Protein AF-A0A3D2YST5-F1 (afdb_monomer_lite)

Radius of gyration: 22.06 Å; chains: 1; bounding box: 58×26×72 Å

Sequence (273 aa):
MFRIIFEKLFKRGRGKPGIPTDSIGKDLDKFLKQIERKIGHHYDLANANLTGVDLYEAGLSEANLSGANLSGANLAGANLTGTDLSGADLSGADLSKTILTGATLTMALLSEANLSNSFSSFDTDLSNADLRRADLSKAIWSEPNLSNANMAHAKLAGANLLKANISRANLFKADLSGADLLGSDLSGANLSELDLSSARLNRANLSGADLTGADLFGAWLYESNLSGADL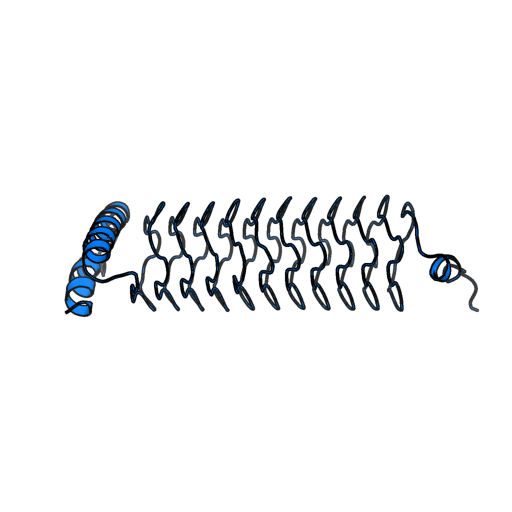TGATLTMALLTNAVLDGVIGPNFTGAKNIPDQYLFDSHPDKL

Structure (mmCIF, N/CA/C/O backbone):
data_AF-A0A3D2YST5-F1
#
_entry.id   AF-A0A3D2YST5-F1
#
loop_
_atom_site.group_PDB
_atom_site.id
_atom_site.type_symbol
_atom_site.label_atom_id
_atom_site.label_alt_id
_atom_site.label_comp_id
_atom_site.label_asym_id
_atom_site.label_entity_id
_atom_site.label_seq_id
_atom_site.pdbx_PDB_ins_code
_atom_site.Cartn_x
_atom_site.Cartn_y
_atom_site.Cartn_z
_atom_site.occupancy
_atom_site.B_iso_or_equiv
_atom_site.auth_seq_id
_atom_site.auth_comp_id
_atom_site.auth_asym_id
_atom_site.auth_atom_id
_atom_site.pdbx_PDB_model_num
ATOM 1 N N . MET A 1 1 ? -12.907 -8.284 36.706 1.00 37.28 1 MET A N 1
ATOM 2 C CA . MET A 1 1 ? -14.141 -7.457 36.674 1.00 37.28 1 MET A CA 1
ATOM 3 C C . MET A 1 1 ? -14.518 -7.031 35.248 1.00 37.28 1 MET A C 1
ATOM 5 O O . MET A 1 1 ? -15.688 -7.143 34.906 1.00 37.28 1 MET A O 1
ATOM 9 N N . PHE A 1 2 ? -13.549 -6.658 34.397 1.00 35.06 2 PHE A N 1
ATOM 10 C CA . PHE A 1 2 ? -13.755 -6.276 32.985 1.00 35.06 2 PHE A CA 1
ATOM 11 C C . PHE A 1 2 ? -14.452 -7.340 32.120 1.00 35.06 2 PHE A C 1
ATOM 13 O O . PHE A 1 2 ? -15.474 -7.044 31.512 1.00 35.06 2 PHE A O 1
ATOM 20 N N . ARG A 1 3 ? -14.027 -8.609 32.187 1.00 32.59 3 ARG A N 1
ATOM 21 C CA . ARG A 1 3 ? -14.658 -9.736 31.464 1.00 32.59 3 ARG A CA 1
ATOM 22 C C . ARG A 1 3 ? -16.150 -9.953 31.790 1.00 32.59 3 ARG A C 1
ATOM 24 O O . ARG A 1 3 ? -16.905 -10.399 30.938 1.00 32.59 3 ARG A O 1
ATOM 31 N N . ILE A 1 4 ? -16.600 -9.596 32.998 1.00 32.12 4 ILE A N 1
ATOM 32 C CA . ILE A 1 4 ? -17.997 -9.785 33.447 1.00 32.12 4 ILE A CA 1
ATOM 33 C C . ILE A 1 4 ? -18.911 -8.658 32.937 1.00 32.12 4 ILE A C 1
ATOM 35 O O . ILE A 1 4 ? -20.081 -8.902 32.645 1.00 32.12 4 ILE A O 1
ATOM 39 N N . ILE A 1 5 ? -18.396 -7.430 32.813 1.00 41.84 5 ILE A N 1
ATOM 40 C CA . ILE A 1 5 ? -19.139 -6.298 32.230 1.00 41.84 5 ILE A CA 1
ATOM 41 C C . ILE A 1 5 ? -19.178 -6.434 30.701 1.00 41.84 5 ILE A C 1
ATOM 43 O O . ILE A 1 5 ? -20.235 -6.245 30.104 1.00 41.84 5 ILE A O 1
ATOM 47 N N . PHE A 1 6 ? -18.074 -6.886 30.100 1.00 43.28 6 PHE A N 1
ATOM 48 C CA . PHE A 1 6 ? -17.973 -7.227 28.680 1.00 43.28 6 PHE A CA 1
ATOM 49 C C . PHE A 1 6 ? -18.965 -8.334 28.285 1.00 43.28 6 PHE A C 1
ATOM 51 O O . PHE A 1 6 ? -19.737 -8.182 27.340 1.00 43.28 6 PHE A O 1
ATOM 58 N N . GLU A 1 7 ? -19.067 -9.404 29.085 1.00 37.16 7 GLU A N 1
ATOM 59 C CA . GLU A 1 7 ? -20.111 -10.416 28.890 1.00 37.16 7 GLU A CA 1
ATOM 60 C C . GLU A 1 7 ? -21.529 -9.864 29.084 1.00 37.16 7 GLU A C 1
ATOM 62 O O . GLU A 1 7 ? -22.447 -10.365 28.448 1.00 37.16 7 GLU A O 1
ATOM 67 N N . LYS A 1 8 ? -21.758 -8.851 29.929 1.00 40.09 8 LYS A N 1
ATOM 68 C CA . LYS A 1 8 ? -23.103 -8.281 30.130 1.00 40.09 8 LYS A CA 1
ATOM 69 C C . LYS A 1 8 ? -23.556 -7.376 28.981 1.00 40.09 8 LYS A C 1
ATOM 71 O O . LYS A 1 8 ? -24.741 -7.407 28.656 1.00 40.09 8 LYS A O 1
ATOM 76 N N . LEU A 1 9 ? -22.645 -6.624 28.359 1.00 44.75 9 LEU A N 1
ATOM 77 C CA . LEU A 1 9 ? -22.938 -5.825 27.162 1.00 44.75 9 LEU A CA 1
ATOM 78 C C . LEU A 1 9 ? -23.197 -6.731 25.944 1.00 44.75 9 LEU A C 1
ATOM 80 O O . LEU A 1 9 ? -24.183 -6.538 25.237 1.00 44.75 9 LEU A O 1
ATOM 84 N N . PHE A 1 10 ? -22.411 -7.803 25.772 1.00 42.47 10 PHE A N 1
ATOM 85 C CA . PHE A 1 10 ? -22.506 -8.687 24.600 1.00 42.47 10 PHE A CA 1
ATOM 86 C C . PHE A 1 10 ? -23.400 -9.936 24.763 1.00 42.47 10 PHE A C 1
ATOM 88 O O . PHE A 1 10 ? -23.854 -10.487 23.759 1.00 42.47 10 PHE A O 1
ATOM 95 N N . LYS A 1 11 ? -23.766 -10.378 25.982 1.00 41.59 11 LYS A N 1
ATOM 96 C CA . LYS A 1 11 ? -24.806 -11.426 26.170 1.00 41.59 11 LYS A CA 1
ATOM 97 C C . LYS A 1 11 ? -26.199 -10.966 25.741 1.00 41.59 11 LYS A C 1
ATOM 99 O O . LYS A 1 11 ? -27.063 -11.814 25.546 1.00 41.59 11 LYS A O 1
ATOM 104 N N . ARG A 1 12 ? -26.426 -9.663 25.538 1.00 41.78 12 ARG A N 1
ATOM 105 C CA . ARG A 1 12 ? -27.642 -9.180 24.869 1.00 41.78 12 ARG A CA 1
ATOM 106 C C . ARG A 1 12 ? -27.646 -9.437 23.356 1.00 41.78 12 ARG A C 1
ATOM 108 O O . ARG A 1 12 ? -28.729 -9.445 22.791 1.00 41.78 12 ARG A O 1
ATOM 115 N N . GLY A 1 13 ? -26.495 -9.702 22.728 1.00 39.25 13 GLY A N 1
ATOM 116 C CA . GLY A 1 13 ? -26.362 -9.902 21.276 1.00 39.25 13 GLY A CA 1
ATOM 117 C C . GLY A 1 13 ? -26.214 -11.355 20.807 1.00 39.25 13 GLY A C 1
ATOM 118 O O . GLY A 1 13 ? -26.372 -11.629 19.620 1.00 39.25 13 GLY A O 1
ATOM 119 N N . ARG A 1 14 ? -25.951 -12.325 21.694 1.00 36.72 14 ARG A N 1
ATOM 120 C CA . ARG A 1 14 ? -25.895 -13.740 21.285 1.00 36.72 14 ARG A CA 1
ATOM 121 C C . ARG A 1 14 ? -27.298 -14.347 21.258 1.00 36.72 14 ARG A C 1
ATOM 123 O O . ARG A 1 14 ? -27.806 -14.788 22.284 1.00 36.72 14 ARG A O 1
ATOM 130 N N . GLY A 1 15 ? -27.895 -14.397 20.066 1.00 33.16 15 GLY A N 1
ATOM 131 C CA . GLY A 1 15 ? -28.978 -15.340 19.763 1.00 33.16 15 GLY A CA 1
ATOM 132 C C . GLY A 1 15 ? -30.352 -14.761 19.429 1.00 33.16 15 GLY A C 1
ATOM 133 O O . GLY A 1 15 ? -31.339 -15.472 19.599 1.00 33.16 15 GLY A O 1
ATOM 134 N N . LYS A 1 16 ? -30.463 -13.519 18.941 1.00 29.16 16 LYS A N 1
ATOM 135 C CA . LYS A 1 16 ? -31.712 -13.060 18.310 1.00 29.16 16 LYS A CA 1
ATOM 136 C C . LYS A 1 16 ? -31.432 -12.373 16.973 1.00 29.16 16 LYS A C 1
ATOM 138 O O . LYS A 1 16 ? -30.669 -11.409 16.965 1.00 29.16 16 LYS A O 1
ATOM 143 N N . PRO A 1 17 ? -32.034 -12.828 15.860 1.00 29.28 17 PRO A N 1
ATOM 144 C CA . PRO A 1 17 ? -31.987 -12.074 14.618 1.00 29.28 17 PRO A CA 1
ATOM 145 C C . PRO A 1 17 ? -32.733 -10.747 14.838 1.00 29.28 17 PRO A C 1
ATOM 147 O O . PRO A 1 17 ? -33.885 -10.757 15.272 1.00 29.28 17 PRO A O 1
ATOM 150 N N . GLY A 1 18 ? -32.063 -9.616 14.589 1.00 34.19 18 GLY A N 1
ATOM 151 C CA . GLY A 1 18 ? -32.701 -8.293 14.536 1.00 34.19 18 GLY A CA 1
ATOM 152 C C . GLY A 1 18 ? -32.447 -7.310 15.689 1.00 34.19 18 GLY A C 1
ATOM 153 O O . GLY A 1 18 ? -33.286 -6.438 15.896 1.00 34.19 18 GLY A O 1
ATOM 154 N N . ILE A 1 19 ? -31.338 -7.389 16.440 1.00 33.19 19 ILE A N 1
ATOM 155 C CA . ILE A 1 19 ? -30.943 -6.273 17.329 1.00 33.19 19 ILE A CA 1
ATOM 156 C C . ILE A 1 19 ? -30.106 -5.264 16.520 1.00 33.19 19 ILE A C 1
ATOM 158 O O . ILE A 1 19 ? -29.079 -5.671 15.980 1.00 33.19 19 ILE A O 1
ATOM 162 N N . PRO A 1 20 ? -30.500 -3.978 16.432 1.00 34.50 20 PRO A N 1
ATOM 163 C CA . PRO A 1 20 ? -29.747 -2.967 15.690 1.00 34.50 20 PRO A CA 1
ATOM 164 C C . PRO A 1 20 ? -28.355 -2.726 16.297 1.00 34.50 20 PRO A C 1
ATOM 166 O O . PRO A 1 20 ? -28.236 -2.382 17.481 1.00 34.50 20 PRO A O 1
ATOM 169 N N . THR A 1 21 ? -27.320 -2.870 15.466 1.00 44.81 21 THR A N 1
ATOM 170 C CA . THR A 1 21 ? -25.896 -2.567 15.721 1.00 44.81 21 THR A CA 1
ATOM 171 C C . THR A 1 21 ? -25.670 -1.154 16.273 1.00 44.81 21 THR A C 1
ATOM 173 O O . THR A 1 21 ? -24.808 -0.954 17.129 1.00 44.81 21 THR A O 1
ATOM 176 N N . ASP A 1 22 ? -26.524 -0.200 15.900 1.00 41.59 22 ASP A N 1
ATOM 177 C CA . ASP A 1 22 ? -26.462 1.220 16.283 1.00 41.59 22 ASP A CA 1
ATOM 178 C C . ASP A 1 22 ? -26.535 1.457 17.803 1.00 41.59 22 ASP A C 1
ATOM 180 O O . ASP A 1 22 ? -26.036 2.459 18.322 1.00 41.59 22 ASP A O 1
ATOM 184 N N . SER A 1 23 ? -27.178 0.541 18.537 1.00 42.28 23 SER A N 1
ATOM 185 C CA . SER A 1 23 ? -27.299 0.633 19.999 1.00 42.28 23 SER A CA 1
ATOM 186 C C . SER A 1 23 ? -26.019 0.201 20.721 1.00 42.28 23 SER A C 1
ATOM 188 O O . SER A 1 23 ? -25.671 0.773 21.751 1.00 42.28 23 SER A O 1
ATOM 190 N N . ILE A 1 24 ? -25.278 -0.748 20.140 1.00 50.91 24 ILE A N 1
ATOM 191 C CA . ILE A 1 24 ? -24.027 -1.280 20.691 1.00 50.91 24 ILE A CA 1
ATOM 192 C C . ILE A 1 24 ? -22.884 -0.280 20.480 1.00 50.91 24 ILE A C 1
ATOM 194 O O . ILE A 1 24 ? -22.103 -0.078 21.404 1.00 50.91 24 ILE A O 1
ATOM 198 N N . GLY A 1 25 ? -22.822 0.397 19.325 1.00 52.19 25 GLY A N 1
ATOM 199 C CA . GLY A 1 25 ? -21.803 1.420 19.041 1.00 52.19 25 GLY A CA 1
ATOM 200 C C . GLY A 1 25 ? -21.855 2.606 20.009 1.00 52.19 25 GLY A C 1
ATOM 201 O O . GLY A 1 25 ? -20.852 2.954 20.624 1.00 52.19 25 GLY A O 1
ATOM 202 N N . LYS A 1 26 ? -23.048 3.167 20.260 1.00 54.91 26 LYS A N 1
ATOM 203 C CA . LYS A 1 26 ? -23.211 4.289 21.208 1.00 54.91 26 LYS A CA 1
ATOM 204 C C . LYS A 1 26 ? -22.916 3.901 22.656 1.00 54.91 26 LYS A C 1
ATOM 206 O O . LYS A 1 26 ? -22.350 4.703 23.402 1.00 54.91 26 LYS A O 1
ATOM 211 N N . ASP A 1 27 ? -23.299 2.691 23.062 1.00 60.28 27 ASP A N 1
ATOM 212 C CA . ASP A 1 27 ? -22.997 2.183 24.402 1.00 60.28 27 ASP A CA 1
ATOM 213 C C . ASP A 1 27 ? -21.502 1.864 24.559 1.00 60.28 27 ASP A C 1
ATOM 215 O O . ASP A 1 27 ? -20.953 2.090 25.640 1.00 60.28 27 ASP A O 1
ATOM 219 N N . LEU A 1 28 ? -20.831 1.416 23.491 1.00 61.88 28 LEU A N 1
ATOM 220 C CA . LEU A 1 28 ? -19.390 1.178 23.463 1.00 61.88 28 LEU A CA 1
ATOM 221 C C . LEU A 1 28 ? -18.597 2.489 23.488 1.00 61.88 28 LEU A C 1
ATOM 223 O O . LEU A 1 28 ? -17.734 2.624 24.343 1.00 61.88 28 LEU A O 1
ATOM 227 N N . ASP A 1 29 ? -18.920 3.480 22.657 1.00 58.03 29 ASP A N 1
ATOM 228 C CA . ASP A 1 29 ? -18.263 4.799 22.667 1.00 58.03 29 ASP A CA 1
ATOM 229 C C . ASP A 1 29 ? -18.409 5.488 24.036 1.00 58.03 29 ASP A C 1
ATOM 231 O O . ASP A 1 29 ? -17.438 5.936 24.651 1.00 58.03 29 ASP A O 1
ATOM 235 N N . LYS A 1 30 ? -19.622 5.476 24.606 1.00 63.25 30 LYS A N 1
ATOM 236 C CA . LYS A 1 30 ? -19.867 6.000 25.957 1.00 63.25 30 LYS A CA 1
ATOM 237 C C . LYS A 1 30 ? -19.083 5.237 27.028 1.00 63.25 30 LYS A C 1
ATOM 239 O O . LYS A 1 30 ? -18.665 5.836 28.022 1.00 63.25 30 LYS A O 1
ATOM 244 N N . PHE A 1 31 ? -18.908 3.928 26.856 1.00 64.88 31 PHE A N 1
ATOM 245 C CA . PHE A 1 31 ? -18.130 3.078 27.753 1.00 64.88 31 PHE A CA 1
ATOM 246 C C . PHE A 1 31 ? -16.625 3.339 27.633 1.00 64.88 31 PHE A C 1
ATOM 248 O O . PHE A 1 31 ? -15.973 3.525 28.661 1.00 64.88 31 PHE A O 1
ATOM 255 N N . LEU A 1 32 ? -16.094 3.436 26.412 1.00 59.62 32 LEU A N 1
ATOM 256 C CA . LEU A 1 32 ? -14.699 3.776 26.139 1.00 59.62 32 LEU A CA 1
ATOM 257 C C . LEU A 1 32 ? -14.370 5.139 26.752 1.00 59.62 32 LEU A C 1
ATOM 259 O O . LEU A 1 32 ? -13.482 5.197 27.599 1.00 59.62 32 LEU A O 1
ATOM 263 N N . LYS A 1 33 ? -15.188 6.172 26.502 1.00 62.41 33 LYS A N 1
ATOM 264 C CA . LYS A 1 33 ? -15.061 7.511 27.116 1.00 62.41 33 LYS A CA 1
ATOM 265 C C . LYS A 1 33 ? -15.134 7.503 28.647 1.00 62.41 33 LYS A C 1
ATOM 267 O O . LYS A 1 33 ? -14.511 8.327 29.317 1.00 62.41 33 LYS A O 1
ATOM 272 N N . GLN A 1 34 ? -15.900 6.591 29.253 1.00 57.69 34 GLN A N 1
ATOM 273 C CA . GLN A 1 34 ? -15.920 6.434 30.716 1.00 57.69 34 GLN A CA 1
ATOM 274 C C . GLN A 1 34 ? -14.651 5.773 31.265 1.00 57.69 34 GLN A C 1
ATOM 276 O O . GLN A 1 34 ? -14.268 6.066 32.402 1.00 57.69 34 GLN A O 1
ATOM 281 N N . ILE A 1 35 ? -14.026 4.887 30.489 1.00 50.09 35 ILE A N 1
ATOM 282 C CA . ILE A 1 35 ? -12.770 4.214 30.832 1.00 50.09 35 ILE A CA 1
ATOM 283 C C . ILE A 1 35 ? -11.565 5.126 30.585 1.00 50.09 35 ILE A C 1
ATOM 285 O O . ILE A 1 35 ? -10.686 5.159 31.446 1.00 50.09 35 ILE A O 1
ATOM 289 N N . GLU A 1 36 ? -11.561 5.928 29.510 1.00 54.75 36 GLU A N 1
ATOM 290 C CA . GLU A 1 36 ? -10.525 6.941 29.218 1.00 54.75 36 GLU A CA 1
ATOM 291 C C . GLU A 1 36 ? -10.265 7.813 30.447 1.00 54.75 36 GLU A C 1
ATOM 293 O O . GLU A 1 36 ? -9.129 8.016 30.868 1.00 54.75 36 GLU A O 1
ATOM 298 N N . ARG A 1 37 ? -11.344 8.257 31.104 1.00 53.81 37 ARG A N 1
ATOM 299 C CA . ARG A 1 37 ? -11.277 9.116 32.296 1.00 53.81 37 ARG A CA 1
ATOM 300 C C . ARG A 1 37 ? -10.748 8.413 33.548 1.00 53.81 37 ARG A C 1
ATOM 302 O O . ARG A 1 37 ? -10.574 9.081 34.564 1.00 53.81 37 ARG A O 1
ATOM 309 N N . LYS A 1 38 ? -10.562 7.090 33.528 1.00 45.09 38 LYS A N 1
ATOM 310 C CA . LYS A 1 38 ? -10.264 6.289 34.724 1.00 45.09 38 LYS A CA 1
ATOM 311 C C . LYS A 1 38 ? -8.940 5.527 34.691 1.00 45.09 38 LYS A C 1
ATOM 313 O O . LYS A 1 38 ? -8.455 5.244 35.783 1.00 45.09 38 LYS A O 1
ATOM 318 N N . ILE A 1 39 ? -8.398 5.127 33.533 1.00 43.78 39 ILE A N 1
ATOM 319 C CA . ILE A 1 39 ? -7.356 4.070 33.526 1.00 43.78 39 ILE A CA 1
ATOM 320 C C . ILE A 1 39 ? -6.230 4.205 32.482 1.00 43.78 39 ILE A C 1
ATOM 322 O O . ILE A 1 39 ? -5.299 3.409 32.526 1.00 43.78 39 ILE A O 1
ATOM 326 N N . GLY A 1 40 ? -6.235 5.212 31.603 1.00 50.88 40 GLY A N 1
ATOM 327 C CA . GLY A 1 40 ? -5.236 5.292 30.523 1.00 50.88 40 GLY A CA 1
ATOM 328 C C . GLY A 1 40 ? -5.475 4.270 29.396 1.00 50.88 40 GLY A C 1
ATOM 329 O O . GLY A 1 40 ? -6.347 3.408 29.499 1.00 50.88 40 GLY A O 1
ATOM 330 N N . HIS A 1 41 ? -4.733 4.421 28.296 1.00 54.09 41 HIS A N 1
ATOM 331 C CA . HIS A 1 41 ? -5.084 4.017 26.922 1.00 54.09 41 HIS A CA 1
ATOM 332 C C . HIS A 1 41 ? -5.029 2.511 26.564 1.00 54.09 41 HIS A C 1
ATOM 334 O O . HIS A 1 41 ? -5.086 2.159 25.394 1.00 54.09 41 HIS A O 1
ATOM 340 N N . HIS A 1 42 ? -4.993 1.581 27.520 1.00 63.28 42 HIS A N 1
ATOM 341 C CA . HIS A 1 42 ? -4.873 0.150 27.196 1.00 63.28 42 HIS A CA 1
ATOM 342 C C . HIS A 1 42 ? -6.224 -0.577 27.200 1.00 63.28 42 HIS A C 1
ATOM 344 O O . HIS A 1 42 ? -6.655 -1.137 28.214 1.00 63.28 42 HIS A O 1
ATOM 350 N N . TYR A 1 43 ? -6.897 -0.590 26.049 1.00 71.00 43 TYR A N 1
ATOM 351 C CA . TYR A 1 43 ? -8.097 -1.403 25.831 1.00 71.00 43 TYR A CA 1
ATOM 352 C C . TYR A 1 43 ? -7.720 -2.805 25.369 1.00 71.00 43 TYR A C 1
ATOM 354 O O . TYR A 1 43 ? -7.249 -2.970 24.253 1.00 71.00 43 TYR A O 1
ATOM 362 N N . ASP A 1 44 ? -7.965 -3.826 26.189 1.00 84.12 44 ASP A N 1
ATOM 363 C CA . ASP A 1 44 ? -7.835 -5.217 25.746 1.00 84.12 44 ASP A CA 1
ATOM 364 C C . ASP A 1 44 ? -9.152 -5.715 25.136 1.00 84.12 44 ASP A C 1
ATOM 366 O O . ASP A 1 44 ? -10.120 -6.023 25.841 1.00 84.12 44 ASP A O 1
ATOM 370 N N . LEU A 1 45 ? -9.185 -5.732 23.807 1.00 84.81 45 LEU A N 1
ATOM 371 C CA . LEU A 1 45 ? -10.293 -6.137 22.945 1.00 84.81 45 LEU A CA 1
ATOM 372 C C . LEU A 1 45 ? -9.866 -7.265 21.990 1.00 84.81 45 LEU A C 1
ATOM 374 O O . LEU A 1 45 ? -10.527 -7.499 20.975 1.00 84.81 45 LEU A O 1
ATOM 378 N N . ALA A 1 46 ? -8.788 -7.984 22.313 1.00 85.38 46 ALA A N 1
ATOM 379 C CA . ALA A 1 46 ? -8.300 -9.068 21.476 1.00 85.38 46 ALA A CA 1
ATOM 380 C C . ALA A 1 46 ? -9.386 -10.127 21.251 1.00 85.38 46 ALA A C 1
ATOM 382 O O . ALA A 1 46 ? -10.077 -10.554 22.183 1.00 85.38 46 ALA A O 1
ATOM 383 N N . ASN A 1 47 ? -9.517 -10.585 20.007 1.00 85.12 47 ASN A N 1
ATOM 384 C CA . ASN A 1 47 ? -10.505 -11.576 19.572 1.00 85.12 47 ASN A CA 1
ATOM 385 C C . ASN A 1 47 ? -11.972 -11.173 19.832 1.00 85.12 47 ASN A C 1
ATOM 387 O O . ASN A 1 47 ? -12.871 -12.022 19.806 1.00 85.12 47 ASN A O 1
ATOM 391 N N . ALA A 1 48 ? -12.245 -9.896 20.122 1.00 82.19 48 ALA A N 1
ATOM 392 C CA . ALA A 1 48 ? -13.606 -9.417 20.299 1.00 82.19 48 ALA A CA 1
ATOM 393 C C . ALA A 1 48 ? -14.379 -9.483 18.976 1.00 82.19 48 ALA A C 1
ATOM 395 O O . ALA A 1 48 ? -13.827 -9.285 17.897 1.00 82.19 48 ALA A O 1
ATOM 396 N N . ASN A 1 49 ? -15.687 -9.726 19.065 1.00 85.19 49 ASN A N 1
ATOM 397 C CA . ASN A 1 49 ? -16.582 -9.526 17.933 1.00 85.19 49 ASN A CA 1
ATOM 398 C C . ASN A 1 49 ? -17.135 -8.099 17.993 1.00 85.19 49 ASN A C 1
ATOM 400 O O . ASN A 1 49 ? -17.930 -7.775 18.877 1.00 85.19 49 ASN A O 1
ATOM 404 N N . LEU A 1 50 ? -16.687 -7.285 17.047 1.00 86.44 50 LEU A N 1
ATOM 405 C CA . LEU A 1 50 ? -16.998 -5.878 16.839 1.00 86.44 50 LEU A CA 1
ATOM 406 C C . LEU A 1 50 ? -17.508 -5.651 15.399 1.00 86.44 50 LEU A C 1
ATOM 408 O O . LEU A 1 50 ? -17.387 -4.555 14.862 1.00 86.44 50 LEU A O 1
ATOM 412 N N . THR A 1 51 ? -18.073 -6.679 14.757 1.00 86.25 51 THR A N 1
ATOM 413 C CA . THR A 1 51 ? -18.605 -6.587 13.392 1.00 86.25 51 THR A CA 1
ATOM 414 C C . THR A 1 51 ? -19.634 -5.460 13.286 1.00 86.25 51 THR A C 1
ATOM 416 O O . THR A 1 51 ? -20.579 -5.402 14.079 1.00 86.25 51 THR A O 1
ATOM 419 N N . GLY A 1 52 ? -19.467 -4.581 12.297 1.00 83.81 52 GLY A N 1
ATOM 420 C CA . GLY A 1 52 ? -20.401 -3.490 12.005 1.00 83.81 52 GLY A CA 1
ATOM 421 C C . GLY A 1 52 ? -20.547 -2.446 13.114 1.00 83.81 52 GLY A C 1
ATOM 422 O O . GLY A 1 52 ? -21.522 -1.694 13.111 1.00 83.81 52 GLY A O 1
ATOM 423 N N . VAL A 1 53 ? -19.643 -2.421 14.098 1.00 85.00 53 VAL A N 1
ATOM 424 C CA . VAL A 1 53 ? -19.710 -1.440 15.182 1.00 85.00 53 VAL A CA 1
ATOM 425 C C . VAL A 1 53 ? -19.413 -0.035 14.657 1.00 85.00 53 VAL A C 1
ATOM 427 O O . VAL A 1 53 ? -18.606 0.141 13.746 1.00 85.00 53 VAL A O 1
ATOM 430 N N . ASP A 1 54 ? -20.047 0.968 15.260 1.00 84.56 54 ASP A N 1
ATOM 431 C CA . ASP A 1 54 ? -19.728 2.371 15.015 1.00 84.56 54 ASP A CA 1
ATOM 432 C C . ASP A 1 54 ? -18.699 2.866 16.041 1.00 84.56 54 ASP A C 1
ATOM 434 O O . ASP A 1 54 ? -18.987 2.949 17.238 1.00 84.56 54 ASP A O 1
ATOM 438 N N . LEU A 1 55 ? -17.494 3.140 15.552 1.00 86.00 55 LEU A N 1
ATOM 439 C CA . LEU A 1 55 ? -16.316 3.656 16.250 1.00 86.00 55 LEU A CA 1
ATOM 440 C C . LEU A 1 55 ? -15.796 4.931 15.554 1.00 86.00 55 LEU A C 1
ATOM 442 O O . LEU A 1 55 ? -14.601 5.228 15.609 1.00 86.00 55 LEU A O 1
ATOM 446 N N . TYR A 1 56 ? -16.688 5.682 14.897 1.00 85.88 56 TYR A N 1
ATOM 447 C CA . TYR A 1 56 ? -16.371 6.969 14.281 1.00 85.88 56 TYR A CA 1
ATOM 448 C C . TYR A 1 56 ? -15.639 7.895 15.263 1.00 85.88 56 TYR A C 1
ATOM 450 O O . TYR A 1 56 ? -16.132 8.153 16.363 1.00 85.88 56 TYR A O 1
ATOM 458 N N . GLU A 1 57 ? -14.463 8.386 14.863 1.00 87.56 57 GLU A N 1
ATOM 459 C CA . GLU A 1 57 ? -13.586 9.256 15.665 1.00 87.56 57 GLU A CA 1
ATOM 460 C C . GLU A 1 57 ? -13.222 8.701 17.060 1.00 87.56 57 GLU A C 1
ATOM 462 O O . GLU A 1 57 ? -12.832 9.452 17.958 1.00 87.56 57 GLU A O 1
ATOM 467 N N . ALA A 1 58 ? -13.321 7.384 17.272 1.00 84.31 58 ALA A N 1
ATOM 468 C CA . ALA A 1 58 ? -13.002 6.777 18.559 1.00 84.31 58 ALA A CA 1
ATOM 469 C C . ALA A 1 58 ? -11.509 6.918 18.915 1.00 84.31 58 ALA A C 1
ATOM 471 O O . ALA A 1 58 ? -10.621 6.786 18.067 1.00 84.31 58 ALA A O 1
ATOM 472 N N . GLY A 1 59 ? -11.227 7.140 20.202 1.00 85.12 59 GLY A N 1
ATOM 473 C CA . GLY A 1 59 ? -9.881 7.085 20.768 1.00 85.12 59 GLY A CA 1
ATOM 474 C C . GLY A 1 59 ? -9.486 5.646 21.090 1.00 85.12 59 GLY A C 1
ATOM 475 O O . GLY A 1 59 ? -9.855 5.119 22.136 1.00 85.12 59 GLY A O 1
ATOM 476 N N . LEU A 1 60 ? -8.737 5.003 20.196 1.00 88.38 60 LEU A N 1
ATOM 477 C CA . LEU A 1 60 ? -8.309 3.603 20.317 1.00 88.38 60 LEU A CA 1
ATOM 478 C C . LEU A 1 60 ? -6.782 3.457 20.344 1.00 88.38 60 LEU A C 1
ATOM 480 O O . LEU A 1 60 ? -6.268 2.351 20.163 1.00 88.38 60 LEU A O 1
ATOM 484 N N . SER A 1 61 ? -6.059 4.556 20.579 1.00 90.06 61 SER A N 1
ATOM 485 C CA . SER A 1 61 ? -4.603 4.541 20.694 1.00 90.06 61 SER A CA 1
ATOM 486 C C . SER A 1 61 ? -4.155 3.475 21.686 1.00 90.06 61 SER A C 1
ATOM 488 O O . SER A 1 61 ? -4.742 3.373 22.759 1.00 90.06 61 SER A O 1
ATOM 490 N N . GLU A 1 62 ? -3.142 2.689 21.324 1.00 91.75 62 GLU A N 1
ATOM 491 C CA . GLU A 1 62 ? -2.556 1.625 22.158 1.00 91.75 62 GLU A CA 1
ATOM 492 C C . GLU A 1 62 ? -3.540 0.523 22.609 1.00 91.75 62 GLU A C 1
ATOM 494 O O . GLU A 1 62 ? -3.230 -0.281 23.497 1.00 91.75 62 GLU A O 1
ATOM 499 N N . ALA A 1 63 ? -4.727 0.451 21.997 1.00 90.06 63 ALA A N 1
ATOM 500 C CA . ALA A 1 63 ? -5.643 -0.661 22.191 1.00 90.06 63 ALA A CA 1
ATOM 501 C C . ALA A 1 63 ? -5.071 -1.953 21.593 1.00 90.06 63 ALA A C 1
ATOM 503 O O . ALA A 1 63 ? -4.454 -1.961 20.529 1.00 90.06 63 ALA A O 1
ATOM 504 N N . ASN A 1 64 ? -5.352 -3.067 22.255 1.00 92.00 64 ASN A N 1
ATOM 505 C CA . ASN A 1 64 ? -5.151 -4.401 21.725 1.00 92.00 64 ASN A CA 1
ATOM 506 C C . ASN A 1 64 ? -6.449 -4.884 21.068 1.00 92.00 64 ASN A C 1
ATOM 508 O O . ASN A 1 64 ? -7.396 -5.268 21.750 1.00 92.00 64 ASN A O 1
ATOM 512 N N . LEU A 1 65 ? -6.484 -4.867 19.743 1.00 95.31 65 LEU A N 1
ATOM 513 C CA . LEU A 1 65 ? -7.541 -5.396 18.880 1.00 95.31 65 LEU A CA 1
ATOM 514 C C . LEU A 1 65 ? -7.049 -6.611 18.072 1.00 95.31 65 LEU A C 1
ATOM 516 O O . LEU A 1 65 ? -7.665 -6.979 17.071 1.00 95.31 65 LEU A O 1
ATOM 520 N N . SER A 1 66 ? -5.963 -7.261 18.505 1.00 96.38 66 SER A N 1
ATOM 521 C CA . SER A 1 66 ? -5.402 -8.422 17.810 1.00 96.38 66 SER A CA 1
ATOM 522 C C . SER A 1 66 ? -6.446 -9.532 17.648 1.00 96.38 66 SER A C 1
ATOM 524 O O . SER A 1 66 ? -7.176 -9.886 18.580 1.00 96.38 66 SER A O 1
ATOM 526 N N . GLY A 1 67 ? -6.574 -10.054 16.429 1.00 92.06 67 GLY A N 1
ATOM 527 C CA . GLY A 1 67 ? -7.559 -11.078 16.072 1.00 92.06 67 GLY A CA 1
ATOM 528 C C . GLY A 1 67 ? -9.030 -10.665 16.223 1.00 92.06 67 GLY A C 1
ATOM 529 O O . GLY A 1 67 ? -9.910 -11.520 16.118 1.00 92.06 67 GLY A O 1
ATOM 530 N N . ALA A 1 68 ? -9.339 -9.396 16.515 1.00 93.75 68 ALA A N 1
ATOM 531 C CA . ALA A 1 68 ? -10.720 -8.938 16.621 1.00 93.75 68 ALA A CA 1
ATOM 532 C C . ALA A 1 68 ? -11.422 -9.000 15.256 1.00 93.75 68 ALA A C 1
ATOM 534 O O . ALA A 1 68 ? -10.814 -8.774 14.212 1.00 93.75 68 ALA A O 1
ATOM 535 N N . ASN A 1 69 ? -12.726 -9.270 15.264 1.00 92.62 69 ASN A N 1
ATOM 536 C CA . ASN A 1 69 ? -13.558 -9.137 14.074 1.00 92.62 69 ASN A CA 1
ATOM 537 C C . ASN A 1 69 ? -14.188 -7.743 14.061 1.00 92.62 69 ASN A C 1
ATOM 539 O O . A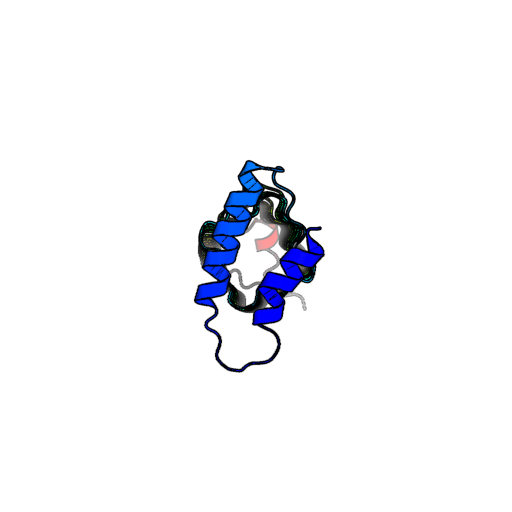SN A 1 69 ? -15.112 -7.483 14.822 1.00 92.62 69 ASN A O 1
ATOM 543 N N . LEU A 1 70 ? -13.684 -6.877 13.195 1.00 97.12 70 LEU A N 1
ATOM 544 C CA . LEU A 1 70 ? -14.126 -5.514 12.900 1.00 97.12 70 LEU A CA 1
ATOM 545 C C . LEU A 1 70 ? -14.702 -5.410 11.475 1.00 97.12 70 LEU A C 1
ATOM 547 O O . LEU A 1 70 ? -14.780 -4.317 10.919 1.00 97.12 70 LEU A O 1
ATOM 551 N N . SER A 1 71 ? -15.098 -6.531 10.863 1.00 97.38 71 SER A N 1
ATOM 552 C CA . SER A 1 71 ? -15.625 -6.524 9.495 1.00 97.38 71 SER A CA 1
ATOM 553 C C . SER A 1 71 ? -16.829 -5.584 9.386 1.00 97.38 71 SER A C 1
ATOM 555 O O . SER A 1 71 ? -17.722 -5.575 10.240 1.00 97.38 71 SER A O 1
ATOM 557 N N . GLY A 1 72 ? -16.816 -4.726 8.366 1.00 94.31 72 GLY A N 1
ATOM 558 C CA . GLY A 1 72 ? -17.825 -3.687 8.146 1.00 94.31 72 GLY A CA 1
ATOM 559 C C . GLY A 1 72 ? -17.946 -2.624 9.247 1.00 94.31 72 GLY A C 1
ATOM 560 O O . GLY A 1 72 ? -18.925 -1.880 9.242 1.00 94.31 72 GLY A O 1
ATOM 561 N N . ALA A 1 73 ? -17.024 -2.556 10.214 1.00 94.38 73 ALA A N 1
ATOM 562 C CA . ALA A 1 73 ? -17.049 -1.523 11.247 1.00 94.38 73 ALA A CA 1
ATOM 563 C C . ALA A 1 73 ? -16.785 -0.132 10.651 1.00 94.38 73 ALA A C 1
ATOM 565 O O . ALA A 1 73 ? -16.019 0.021 9.699 1.00 94.38 73 ALA A O 1
ATOM 566 N N . ASN A 1 74 ? -17.389 0.892 11.248 1.00 94.38 74 ASN A N 1
ATOM 567 C CA . ASN A 1 74 ? -17.077 2.283 10.952 1.00 94.38 74 ASN A CA 1
ATOM 568 C C . ASN A 1 74 ? -16.005 2.775 11.928 1.00 94.38 74 ASN A C 1
ATOM 570 O O . ASN A 1 74 ? -16.298 3.012 13.093 1.00 94.38 74 ASN A O 1
ATOM 574 N N . LEU A 1 75 ? -14.774 2.924 11.458 1.00 96.62 75 LEU A N 1
ATOM 575 C CA . LEU A 1 75 ? -13.624 3.469 12.185 1.00 96.62 75 LEU A CA 1
ATOM 576 C C . LEU A 1 75 ? -13.209 4.837 11.621 1.00 96.62 75 LEU A C 1
ATOM 578 O O . LEU A 1 75 ? -12.113 5.310 11.918 1.00 96.62 75 LEU A O 1
ATOM 582 N N . ALA A 1 76 ? -14.040 5.477 10.793 1.00 96.38 76 ALA A N 1
ATOM 583 C CA . ALA A 1 76 ? -13.632 6.684 10.094 1.00 96.38 76 ALA A CA 1
ATOM 584 C C . ALA A 1 76 ? -13.217 7.779 11.091 1.00 96.38 76 ALA A C 1
ATOM 586 O O . ALA A 1 76 ? -13.911 8.057 12.070 1.00 96.38 76 ALA A O 1
ATOM 587 N N . GLY A 1 77 ? -12.047 8.375 10.866 1.00 92.44 77 GLY A N 1
ATOM 588 C CA . GLY A 1 77 ? -11.457 9.386 11.747 1.00 92.44 77 GLY A CA 1
ATOM 589 C C . GLY A 1 77 ? -10.932 8.876 13.096 1.00 92.44 77 GLY A C 1
ATOM 590 O O . GLY A 1 77 ? -10.456 9.687 13.888 1.00 92.44 77 GLY A O 1
ATOM 591 N N . ALA A 1 78 ? -11.003 7.574 13.394 1.00 94.00 78 ALA A N 1
ATOM 592 C CA . ALA A 1 78 ? -10.523 7.034 14.663 1.00 94.00 78 ALA A CA 1
ATOM 593 C C . ALA A 1 78 ? -9.007 7.229 14.835 1.00 94.00 78 ALA A C 1
ATOM 595 O O . ALA A 1 78 ? -8.218 7.149 13.884 1.00 94.00 78 ALA A O 1
ATOM 596 N N . ASN A 1 79 ? -8.589 7.447 16.081 1.00 93.88 79 ASN A N 1
ATOM 597 C CA . ASN A 1 79 ? -7.180 7.451 16.444 1.00 93.88 79 ASN A CA 1
ATOM 598 C C . ASN A 1 79 ? -6.751 6.025 16.801 1.00 93.88 79 ASN A C 1
ATOM 600 O O . ASN A 1 79 ? -7.078 5.538 17.881 1.00 93.88 79 ASN A O 1
ATOM 604 N N . LEU A 1 80 ? -6.003 5.389 15.901 1.00 96.19 80 LEU A N 1
ATOM 605 C CA . LEU A 1 80 ? -5.461 4.034 16.027 1.00 96.19 80 LEU A CA 1
ATOM 606 C C . LEU A 1 80 ? -3.939 4.052 16.256 1.00 96.19 80 LEU A C 1
ATOM 608 O O . LEU A 1 80 ? -3.230 3.107 15.914 1.00 96.19 80 LEU A O 1
ATOM 612 N N . THR A 1 81 ? -3.410 5.152 16.804 1.00 95.81 81 THR A N 1
ATOM 613 C CA . THR A 1 81 ? -1.970 5.294 17.062 1.00 95.81 81 THR A CA 1
ATOM 614 C C . THR A 1 81 ? -1.483 4.177 17.983 1.00 95.81 81 THR A C 1
ATOM 616 O O . THR A 1 81 ? -1.980 4.045 19.099 1.00 95.81 81 THR A O 1
ATOM 619 N N . GLY A 1 82 ? -0.506 3.385 17.543 1.00 96.12 82 GLY A N 1
ATOM 620 C CA . GLY A 1 82 ? 0.061 2.293 18.343 1.00 96.12 82 GLY A CA 1
ATOM 621 C C . GLY A 1 82 ? -0.898 1.130 18.628 1.00 96.12 82 GLY A C 1
ATOM 622 O O . GLY A 1 82 ? -0.608 0.309 19.493 1.00 96.12 82 GLY A O 1
ATOM 623 N N . THR A 1 83 ? -2.054 1.065 17.965 1.00 96.44 83 THR A N 1
ATOM 624 C CA . THR A 1 83 ? -3.018 -0.026 18.149 1.00 96.44 83 THR A CA 1
ATOM 625 C C . THR A 1 83 ? -2.470 -1.331 17.567 1.00 96.44 83 THR A C 1
ATOM 627 O O . THR A 1 83 ? -1.945 -1.350 16.451 1.00 96.44 83 THR A O 1
ATOM 630 N N . ASP A 1 84 ? -2.643 -2.437 18.289 1.00 98.06 84 ASP A N 1
ATOM 631 C CA . ASP A 1 84 ? -2.387 -3.780 17.765 1.00 98.06 84 ASP A CA 1
ATOM 632 C C . ASP A 1 84 ? -3.655 -4.327 17.097 1.00 98.06 84 ASP A C 1
ATOM 634 O O . ASP A 1 84 ? -4.630 -4.653 17.764 1.00 98.06 84 ASP A O 1
ATOM 638 N N . LEU A 1 85 ? -3.647 -4.410 15.771 1.00 98.56 85 LEU A N 1
ATOM 639 C CA . LEU A 1 85 ? -4.672 -4.994 14.901 1.00 98.56 85 LEU A CA 1
ATOM 640 C C . LEU A 1 85 ? -4.148 -6.268 14.215 1.00 98.56 85 LEU A C 1
ATOM 642 O O . LEU A 1 85 ? -4.683 -6.684 13.185 1.00 98.56 85 LEU A O 1
ATOM 646 N N . SER A 1 86 ? -3.098 -6.895 14.753 1.00 98.75 86 SER A N 1
ATOM 647 C CA . SER A 1 86 ? -2.482 -8.074 14.142 1.00 98.75 86 SER A CA 1
ATOM 648 C C . SER A 1 86 ? -3.508 -9.192 13.966 1.00 98.75 86 SER A C 1
ATOM 650 O O . SER A 1 86 ? -4.194 -9.584 14.915 1.00 98.75 86 SER A O 1
ATOM 652 N N . GLY A 1 87 ? -3.642 -9.698 12.740 1.00 98.62 87 GLY A N 1
ATOM 653 C C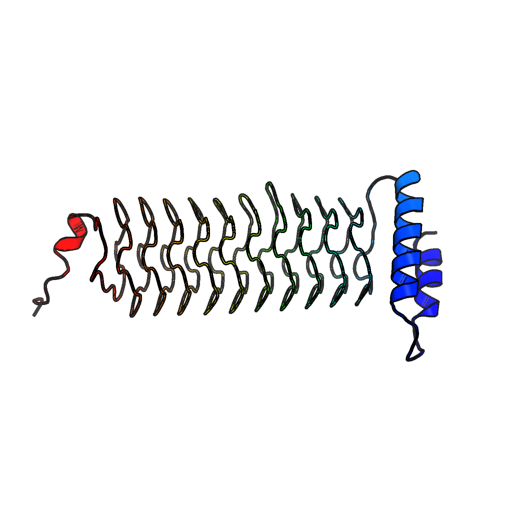A . GLY A 1 87 ? -4.607 -10.739 12.382 1.00 98.62 87 GLY A CA 1
ATOM 654 C C . GLY A 1 87 ? -6.085 -10.357 12.547 1.00 98.62 87 GLY A C 1
ATOM 655 O O . GLY A 1 87 ? -6.934 -11.247 12.513 1.00 98.62 87 GLY A O 1
ATOM 656 N N . ALA A 1 88 ? -6.414 -9.080 12.762 1.00 98.69 88 ALA A N 1
ATOM 657 C CA . ALA A 1 88 ? -7.799 -8.631 12.851 1.00 98.69 88 ALA A CA 1
ATOM 658 C C . ALA A 1 88 ? -8.509 -8.744 11.491 1.00 98.69 88 ALA A C 1
ATOM 660 O O . ALA A 1 88 ? -7.900 -8.560 10.435 1.00 98.69 88 ALA A O 1
ATOM 661 N N . ASP A 1 89 ? -9.813 -9.012 11.520 1.00 98.81 89 ASP A N 1
ATOM 662 C CA . ASP A 1 89 ? -10.666 -8.960 10.334 1.00 98.81 89 ASP A CA 1
ATOM 663 C C . ASP A 1 89 ? -11.305 -7.575 10.220 1.00 98.81 89 ASP A C 1
ATOM 665 O O . ASP A 1 89 ? -12.230 -7.256 10.956 1.00 98.81 89 ASP A O 1
ATOM 669 N N . LEU A 1 90 ? -10.800 -6.756 9.307 1.00 98.81 90 LEU A N 1
ATOM 670 C CA . LEU A 1 90 ? -11.258 -5.411 8.950 1.00 98.81 90 LEU A CA 1
ATOM 671 C C . LEU A 1 90 ? -11.904 -5.400 7.554 1.00 98.81 90 LEU A C 1
ATOM 673 O O . LEU A 1 90 ? -11.995 -4.350 6.917 1.00 98.81 90 LEU A O 1
ATOM 677 N N . SER A 1 91 ? -12.343 -6.558 7.051 1.00 98.88 91 SER A N 1
ATOM 678 C CA . SER A 1 91 ? -12.897 -6.670 5.700 1.00 98.88 91 SER A CA 1
ATOM 679 C C . SER A 1 91 ? -14.095 -5.735 5.525 1.00 98.88 91 SER A C 1
ATOM 681 O O . SER A 1 91 ? -15.039 -5.761 6.320 1.00 98.88 91 SER A O 1
ATOM 683 N N . GLY A 1 92 ? -14.052 -4.884 4.498 1.00 98.69 92 GLY A N 1
ATOM 684 C CA . GLY A 1 92 ? -15.087 -3.885 4.217 1.00 98.69 92 GLY A CA 1
ATOM 685 C C . GLY A 1 92 ? -15.272 -2.798 5.286 1.00 98.69 92 GLY A C 1
ATOM 686 O O . GLY A 1 92 ? -16.273 -2.086 5.241 1.00 98.69 92 GLY A O 1
ATOM 687 N N . ALA A 1 93 ? -14.370 -2.677 6.265 1.00 98.75 93 ALA A N 1
ATOM 688 C CA . ALA A 1 93 ? -14.441 -1.626 7.277 1.00 98.75 93 ALA A CA 1
ATOM 689 C C . ALA A 1 93 ? -14.102 -0.246 6.685 1.00 98.75 93 ALA A C 1
ATOM 691 O O . ALA A 1 93 ? -13.303 -0.127 5.751 1.00 98.75 93 ALA A O 1
ATOM 692 N N . ASP A 1 94 ? -14.680 0.809 7.259 1.00 98.88 94 ASP A N 1
ATOM 693 C CA . ASP A 1 94 ? -14.332 2.190 6.926 1.00 98.88 94 ASP A CA 1
ATOM 694 C C . ASP A 1 94 ? -13.261 2.709 7.888 1.00 98.88 94 ASP A C 1
ATOM 696 O O . ASP A 1 94 ? -13.566 3.085 9.011 1.00 98.88 94 ASP A O 1
ATOM 700 N N . LEU A 1 95 ? -12.005 2.726 7.451 1.00 98.75 95 LEU A N 1
ATOM 701 C CA . LEU A 1 95 ? -10.859 3.345 8.126 1.00 98.75 95 LEU A CA 1
ATOM 702 C C . LEU A 1 95 ? -10.468 4.681 7.466 1.00 98.75 95 LEU A C 1
ATOM 704 O O . LEU A 1 95 ? -9.316 5.120 7.550 1.00 98.75 95 LEU A O 1
ATOM 708 N N . SER A 1 96 ? -11.385 5.345 6.759 1.00 98.81 96 SER A N 1
ATOM 709 C CA . SER A 1 96 ? -11.035 6.603 6.108 1.00 98.81 96 SER A CA 1
ATOM 710 C C . SER A 1 96 ? -10.626 7.644 7.144 1.00 98.81 96 SER A C 1
ATOM 712 O O . SER A 1 96 ? -11.232 7.779 8.207 1.00 98.81 96 SER A O 1
ATOM 714 N N . LYS A 1 97 ? -9.571 8.406 6.838 1.00 98.50 97 LYS A N 1
ATOM 715 C CA . LYS A 1 97 ? -9.046 9.472 7.713 1.00 98.50 97 LYS A CA 1
ATOM 716 C C . LYS A 1 97 ? -8.577 9.010 9.103 1.00 98.50 97 LYS A C 1
ATOM 718 O O . LYS A 1 97 ? -8.427 9.851 9.986 1.00 98.50 97 LYS A O 1
ATOM 723 N N . THR A 1 98 ? -8.337 7.718 9.326 1.00 98.38 98 THR A N 1
ATOM 724 C CA . THR A 1 98 ? -7.758 7.250 10.595 1.00 98.38 98 THR A CA 1
ATOM 725 C C . THR A 1 98 ? -6.319 7.724 10.772 1.00 98.38 98 THR A C 1
ATOM 727 O O . THR A 1 98 ? -5.594 7.933 9.795 1.00 98.38 98 THR A O 1
ATOM 730 N N . ILE A 1 99 ? -5.877 7.805 12.027 1.00 98.44 99 ILE A N 1
ATOM 731 C CA . ILE A 1 99 ? -4.460 7.965 12.381 1.00 98.44 99 ILE A CA 1
ATOM 732 C C . ILE A 1 99 ? -3.899 6.584 12.723 1.00 98.44 99 ILE A C 1
ATOM 734 O O . ILE A 1 99 ? -4.332 5.988 13.703 1.00 98.44 99 ILE A O 1
ATOM 738 N N . LEU A 1 100 ? -2.951 6.086 11.928 1.00 98.31 100 LEU A N 1
ATOM 739 C CA . LEU A 1 100 ? -2.364 4.740 12.033 1.00 98.31 100 LEU A CA 1
ATOM 740 C C . LEU A 1 100 ? -0.887 4.753 12.457 1.00 98.31 100 LEU A C 1
ATOM 742 O O . LEU A 1 100 ? -0.219 3.724 12.360 1.00 98.31 100 LEU A O 1
ATOM 746 N N . THR A 1 101 ? -0.353 5.895 12.900 1.00 98.00 101 THR A N 1
ATOM 747 C CA . THR A 1 101 ? 1.052 6.017 13.329 1.00 98.00 101 THR A CA 1
ATOM 748 C C . THR A 1 101 ? 1.413 4.922 14.337 1.00 98.00 101 THR A C 1
ATOM 750 O O . THR A 1 101 ? 0.775 4.812 15.383 1.00 98.00 101 THR A O 1
ATOM 753 N N . GLY A 1 102 ? 2.421 4.102 14.031 1.00 97.75 102 GLY A N 1
ATOM 754 C CA . GLY A 1 102 ? 2.855 2.998 14.897 1.00 97.75 102 GLY A CA 1
ATOM 755 C C . GLY A 1 102 ? 1.871 1.824 15.038 1.00 97.75 102 GLY A C 1
ATOM 756 O O . GLY A 1 102 ? 2.089 0.954 15.879 1.00 97.75 102 GLY A O 1
ATOM 757 N N . ALA A 1 103 ? 0.760 1.799 14.294 1.00 98.12 103 ALA A N 1
ATOM 758 C CA . ALA A 1 103 ? -0.210 0.708 14.361 1.00 98.12 103 ALA A CA 1
ATOM 759 C C . ALA A 1 103 ? 0.349 -0.574 13.724 1.00 98.12 103 ALA A C 1
ATOM 761 O O . ALA A 1 103 ? 0.977 -0.537 12.663 1.00 98.12 103 ALA A O 1
ATOM 762 N N . THR A 1 104 ? 0.062 -1.720 14.341 1.00 98.69 104 THR A N 1
ATOM 763 C CA . THR A 1 104 ? 0.457 -3.036 13.821 1.00 98.69 104 THR A CA 1
ATOM 764 C C . THR A 1 104 ? -0.757 -3.724 13.205 1.00 98.69 104 THR A C 1
ATOM 766 O O . THR A 1 104 ? -1.675 -4.101 13.915 1.00 98.69 104 THR A O 1
ATOM 769 N N . LEU A 1 105 ? -0.769 -3.910 11.889 1.00 98.69 105 LEU A N 1
ATOM 770 C CA . LEU A 1 105 ? -1.800 -4.605 11.105 1.00 98.69 105 LEU A CA 1
ATOM 771 C C . LEU A 1 105 ? -1.231 -5.852 10.406 1.00 98.69 105 LEU A C 1
ATOM 773 O O . LEU A 1 105 ? -1.715 -6.266 9.349 1.00 98.69 105 LEU A O 1
ATOM 777 N N . THR A 1 106 ? -0.184 -6.454 10.974 1.00 98.81 106 THR A N 1
ATOM 778 C CA . THR A 1 106 ? 0.447 -7.646 10.395 1.00 98.81 106 THR A CA 1
ATOM 779 C C . THR A 1 106 ? -0.578 -8.761 10.210 1.00 98.81 106 THR A C 1
ATOM 781 O O . THR A 1 106 ? -1.368 -9.052 11.111 1.00 98.81 106 THR A O 1
ATOM 784 N N . MET A 1 107 ? -0.598 -9.379 9.026 1.00 98.69 107 MET A N 1
ATOM 785 C CA . MET A 1 107 ? -1.554 -10.442 8.669 1.00 98.69 107 MET A CA 1
ATOM 786 C C . MET A 1 107 ? -3.047 -10.065 8.813 1.00 98.69 107 MET A C 1
ATOM 788 O O . MET A 1 107 ? -3.896 -10.957 8.832 1.00 98.69 107 MET A O 1
ATOM 792 N N . ALA A 1 108 ? -3.396 -8.780 8.936 1.00 98.81 108 ALA A N 1
ATOM 793 C CA . ALA A 1 108 ? -4.790 -8.351 9.023 1.00 98.81 108 ALA A CA 1
ATOM 794 C C . ALA A 1 108 ? -5.529 -8.568 7.691 1.00 98.81 108 ALA A C 1
ATOM 796 O O . ALA A 1 108 ? -4.940 -8.482 6.607 1.00 98.81 108 ALA A O 1
ATOM 797 N N . LEU A 1 109 ? -6.837 -8.819 7.769 1.00 98.94 109 LEU A N 1
ATOM 798 C CA . LEU A 1 109 ? -7.714 -8.915 6.602 1.00 98.94 109 LEU A CA 1
ATOM 799 C C . LEU A 1 109 ? -8.368 -7.555 6.364 1.00 98.94 109 LEU A C 1
ATOM 801 O O . LEU A 1 109 ? -9.212 -7.128 7.135 1.00 98.94 109 LEU A O 1
ATOM 805 N N . LEU A 1 110 ? -7.975 -6.866 5.303 1.00 98.81 110 LEU A N 1
ATOM 806 C CA . LEU A 1 110 ? -8.423 -5.525 4.914 1.00 98.81 110 LEU A CA 1
ATOM 807 C C . LEU A 1 110 ? -9.054 -5.536 3.515 1.00 98.81 110 LEU A C 1
ATOM 809 O O . LEU A 1 110 ? -9.126 -4.501 2.850 1.00 98.81 110 LEU A O 1
ATOM 813 N N . SER A 1 111 ? -9.505 -6.700 3.035 1.00 98.81 111 SER A N 1
ATOM 814 C CA . SER A 1 111 ? -10.104 -6.792 1.707 1.00 98.81 111 SER A CA 1
ATOM 815 C C . SER A 1 111 ? -11.322 -5.875 1.621 1.00 98.81 111 SER A C 1
ATOM 817 O O . SER A 1 111 ? -12.186 -5.914 2.498 1.00 98.81 111 SER A O 1
ATOM 819 N N . GLU A 1 112 ? -11.379 -5.053 0.574 1.00 98.81 112 GLU A N 1
ATOM 820 C CA . GLU A 1 112 ? -12.439 -4.058 0.341 1.00 98.81 112 GLU A CA 1
ATOM 821 C C . GLU A 1 112 ? -12.564 -2.973 1.437 1.00 98.81 112 GLU A C 1
ATOM 823 O O . GLU A 1 112 ? -13.525 -2.205 1.431 1.00 98.81 112 GLU A O 1
ATOM 828 N N . ALA A 1 113 ? -11.602 -2.865 2.362 1.00 98.88 113 ALA A N 1
ATOM 829 C CA . ALA A 1 113 ? -11.588 -1.813 3.375 1.00 98.88 113 ALA A CA 1
ATOM 830 C C . ALA A 1 113 ? -11.261 -0.437 2.768 1.00 98.88 113 ALA A C 1
ATOM 832 O O . ALA A 1 113 ? -10.504 -0.318 1.802 1.00 98.88 113 ALA A O 1
ATOM 833 N N . ASN A 1 114 ? -11.796 0.623 3.368 1.00 98.94 114 ASN A N 1
ATOM 834 C CA . ASN A 1 114 ? -11.523 2.002 2.970 1.00 98.94 114 ASN A CA 1
ATOM 835 C C . ASN A 1 114 ? -10.488 2.626 3.913 1.00 98.94 114 ASN A C 1
ATOM 837 O O . ASN A 1 114 ? -10.832 2.985 5.024 1.00 98.94 114 ASN A O 1
ATOM 841 N N . LEU A 1 115 ? -9.243 2.800 3.479 1.00 98.75 115 LEU A N 1
ATOM 842 C CA . LEU A 1 115 ? -8.178 3.534 4.183 1.00 98.75 115 LEU A CA 1
ATOM 843 C C . LEU A 1 115 ? -7.891 4.905 3.546 1.00 98.75 115 LEU A C 1
ATOM 845 O O . LEU A 1 115 ? -6.840 5.509 3.797 1.00 98.75 115 LEU A O 1
ATOM 849 N N . SER A 1 116 ? -8.792 5.407 2.699 1.00 98.81 116 SER A N 1
ATOM 850 C CA . SER A 1 116 ? -8.558 6.641 1.954 1.00 98.81 116 SER A CA 1
ATOM 851 C C . SER A 1 116 ? -8.335 7.821 2.899 1.00 98.81 116 SER A C 1
ATOM 853 O O . SER A 1 116 ? -9.001 7.977 3.928 1.00 98.81 116 SER A O 1
ATOM 855 N N . ASN A 1 117 ? -7.395 8.693 2.537 1.00 98.62 117 ASN A N 1
ATOM 856 C CA . ASN A 1 117 ? -7.007 9.861 3.337 1.00 98.62 117 ASN A CA 1
ATOM 857 C C . ASN A 1 117 ? -6.539 9.536 4.774 1.00 98.62 117 ASN A C 1
ATOM 859 O O . ASN A 1 117 ? -6.495 10.440 5.608 1.00 98.62 117 ASN A O 1
ATOM 863 N N . SER A 1 118 ? -6.226 8.277 5.097 1.00 98.56 118 SER A N 1
ATOM 864 C CA . SER A 1 118 ? -5.615 7.927 6.383 1.00 98.56 118 SER A CA 1
ATOM 865 C C . SER A 1 118 ? -4.194 8.488 6.485 1.00 98.56 118 SER A C 1
ATOM 867 O O . SER A 1 118 ? -3.538 8.776 5.479 1.00 98.56 118 SER A O 1
ATOM 869 N N . PHE A 1 119 ? -3.716 8.654 7.714 1.00 98.50 119 PHE A N 1
ATOM 870 C CA . PHE A 1 119 ? -2.426 9.265 8.004 1.00 98.50 119 PHE A CA 1
ATOM 871 C C . PHE A 1 119 ? -1.562 8.356 8.877 1.00 98.50 119 PHE A C 1
ATOM 873 O O . PHE A 1 119 ? -2.031 7.815 9.878 1.00 98.50 119 PHE A O 1
ATOM 880 N N . SER A 1 120 ? -0.283 8.250 8.530 1.00 96.56 120 SER A N 1
ATOM 881 C CA . SER A 1 120 ? 0.746 7.659 9.376 1.00 96.56 120 SER A CA 1
ATOM 882 C C . SER A 1 120 ? 2.069 8.384 9.179 1.00 96.56 120 SER A C 1
ATOM 884 O O . SER A 1 120 ? 2.594 8.484 8.068 1.00 96.56 120 SER A O 1
ATOM 886 N N . SER A 1 121 ? 2.618 8.903 10.273 1.00 91.88 121 SER A N 1
ATOM 887 C CA . SER A 1 121 ? 3.894 9.616 10.239 1.00 91.88 121 SER A CA 1
ATOM 888 C C . SER A 1 121 ? 5.113 8.691 10.210 1.00 91.88 121 SER A C 1
ATOM 890 O O . SER A 1 121 ? 6.178 9.170 9.836 1.00 91.88 121 SER A O 1
ATOM 892 N N . PHE A 1 122 ? 4.976 7.435 10.652 1.00 90.00 122 PHE A N 1
ATOM 893 C CA . PHE A 1 122 ? 6.015 6.393 10.676 1.00 90.00 122 PHE A CA 1
ATOM 894 C C . PHE A 1 122 ? 5.437 5.064 11.210 1.00 90.00 122 PHE A C 1
ATOM 896 O O . PHE A 1 122 ? 4.384 5.053 11.859 1.00 90.00 122 PHE A O 1
ATOM 903 N N . ASP A 1 123 ? 6.161 3.964 10.976 1.00 87.69 123 ASP A N 1
ATOM 904 C CA . ASP A 1 123 ? 6.017 2.658 11.644 1.00 87.69 123 ASP A CA 1
ATOM 905 C C . ASP A 1 123 ? 4.623 2.005 11.594 1.00 87.69 123 ASP A C 1
ATOM 907 O O . ASP A 1 123 ? 4.247 1.272 12.507 1.00 87.69 123 ASP A O 1
ATOM 911 N N . THR A 1 124 ? 3.828 2.226 10.543 1.00 97.19 124 THR A N 1
ATOM 912 C CA . THR A 1 124 ? 2.654 1.360 10.324 1.00 97.19 124 THR A CA 1
ATOM 913 C C . THR A 1 124 ? 3.090 0.070 9.643 1.00 97.19 124 THR A C 1
ATOM 915 O O . THR A 1 124 ? 3.623 0.100 8.530 1.00 97.19 124 THR A O 1
ATOM 918 N N . ASP A 1 125 ? 2.833 -1.064 10.293 1.00 98.75 125 ASP A N 1
ATOM 919 C CA . ASP A 1 125 ? 3.187 -2.384 9.772 1.00 98.75 125 ASP A CA 1
ATOM 920 C C . ASP A 1 125 ? 1.957 -3.121 9.239 1.00 98.75 125 ASP A C 1
ATOM 922 O O . ASP A 1 125 ? 1.125 -3.595 10.003 1.00 98.75 125 ASP A O 1
ATOM 926 N N . LEU A 1 126 ? 1.849 -3.237 7.921 1.00 98.62 126 LEU A N 1
ATOM 927 C CA . LEU A 1 126 ? 0.854 -4.025 7.194 1.00 98.62 126 LEU A CA 1
ATOM 928 C C . LEU A 1 126 ? 1.498 -5.235 6.493 1.00 98.62 126 LEU A C 1
ATOM 930 O O . LEU A 1 126 ? 0.967 -5.740 5.499 1.00 98.62 126 LEU A O 1
ATOM 934 N N . SER A 1 127 ? 2.659 -5.704 6.958 1.00 98.81 127 SER A N 1
ATOM 935 C CA . SER A 1 127 ? 3.323 -6.844 6.333 1.00 98.81 127 SER A CA 1
ATOM 936 C C . SER A 1 127 ? 2.424 -8.079 6.347 1.00 98.81 127 SER A C 1
ATOM 938 O O . SER A 1 127 ? 1.766 -8.410 7.341 1.00 98.81 127 SER A O 1
ATOM 940 N N . ASN A 1 128 ? 2.392 -8.780 5.214 1.00 98.81 128 ASN A N 1
ATOM 941 C CA . ASN A 1 128 ? 1.537 -9.947 4.978 1.00 98.81 128 ASN A CA 1
ATOM 942 C C . ASN A 1 128 ? 0.017 -9.679 5.078 1.00 98.81 128 ASN A C 1
ATOM 944 O O . ASN A 1 128 ? -0.754 -10.637 5.124 1.00 98.81 128 ASN A O 1
ATOM 948 N N . ALA A 1 129 ? -0.436 -8.422 5.132 1.00 98.81 129 ALA A N 1
ATOM 949 C CA . ALA A 1 129 ? -1.862 -8.105 5.175 1.00 98.81 129 ALA A CA 1
ATOM 950 C C . ALA A 1 129 ? -2.559 -8.385 3.830 1.00 98.81 129 ALA A C 1
ATOM 952 O O . ALA A 1 129 ? -1.954 -8.297 2.756 1.00 98.81 129 ALA A O 1
ATOM 953 N N . ASP A 1 130 ? -3.856 -8.686 3.884 1.00 98.94 130 ASP A N 1
ATOM 954 C CA . ASP A 1 130 ? -4.711 -8.806 2.701 1.00 98.94 130 ASP A CA 1
ATOM 955 C C . ASP A 1 130 ? -5.454 -7.493 2.450 1.00 98.94 130 ASP A C 1
ATOM 957 O O . ASP A 1 130 ? -6.456 -7.208 3.087 1.00 98.94 130 ASP A O 1
ATOM 961 N N . LEU A 1 131 ? -4.973 -6.702 1.501 1.00 98.81 131 LEU A N 1
ATOM 962 C CA . LEU A 1 131 ? -5.506 -5.407 1.077 1.00 98.81 131 LEU A CA 1
ATOM 963 C C . LEU A 1 131 ? -6.184 -5.499 -0.300 1.00 98.81 131 LEU A C 1
ATOM 965 O O . LEU A 1 131 ? -6.305 -4.494 -1.007 1.00 98.81 131 LEU A O 1
ATOM 969 N N . ARG A 1 132 ? -6.606 -6.694 -0.738 1.00 98.88 132 ARG A N 1
ATOM 970 C CA . ARG A 1 132 ? -7.246 -6.859 -2.051 1.00 98.88 132 ARG A CA 1
ATOM 971 C C . ARG A 1 132 ? -8.437 -5.921 -2.181 1.00 98.88 132 ARG A C 1
ATOM 973 O O . ARG A 1 132 ? -9.343 -5.945 -1.350 1.00 98.88 132 ARG A O 1
ATOM 980 N N . ARG A 1 133 ? -8.457 -5.129 -3.256 1.00 98.81 133 ARG A N 1
ATOM 981 C CA . ARG A 1 133 ? -9.509 -4.133 -3.540 1.00 98.81 133 ARG A CA 1
ATOM 982 C C . ARG A 1 133 ? -9.700 -3.060 -2.459 1.00 98.81 133 ARG A C 1
ATOM 984 O O . ARG A 1 133 ? -10.716 -2.369 -2.487 1.00 98.81 133 ARG A O 1
ATOM 991 N N . ALA A 1 134 ? -8.769 -2.917 -1.518 1.00 98.88 134 ALA A N 1
ATOM 992 C CA . ALA A 1 134 ? -8.822 -1.844 -0.537 1.00 98.88 134 ALA A CA 1
ATOM 993 C C . ALA A 1 134 ? -8.639 -0.478 -1.218 1.00 98.88 134 ALA A C 1
ATOM 995 O O . ALA A 1 134 ? -7.991 -0.367 -2.264 1.00 98.88 134 ALA A O 1
ATOM 996 N N . ASP A 1 135 ? -9.200 0.566 -0.618 1.00 98.94 135 ASP A N 1
ATOM 997 C CA . ASP A 1 135 ? -9.029 1.944 -1.073 1.00 98.94 135 ASP A CA 1
ATOM 998 C C . ASP A 1 135 ? -8.049 2.685 -0.162 1.00 98.94 135 ASP A C 1
ATOM 1000 O O . ASP A 1 135 ? -8.397 3.068 0.945 1.00 98.94 135 ASP A O 1
ATOM 1004 N N . LEU A 1 136 ? -6.823 2.897 -0.624 1.00 98.62 136 LEU A N 1
ATOM 1005 C CA . LEU A 1 136 ? -5.779 3.692 0.022 1.00 98.62 136 LEU A CA 1
ATOM 1006 C C . LEU A 1 136 ? -5.579 5.042 -0.688 1.00 98.62 136 LEU A C 1
ATOM 1008 O O . LEU A 1 136 ? -4.551 5.698 -0.504 1.00 98.62 136 LEU A O 1
ATOM 1012 N N . SER A 1 137 ? -6.532 5.475 -1.519 1.00 98.69 137 SER A N 1
ATOM 1013 C CA . SER A 1 137 ? -6.389 6.694 -2.316 1.00 98.69 137 SER A CA 1
ATOM 1014 C C . SER A 1 137 ? -6.084 7.886 -1.412 1.00 98.69 137 SER A C 1
ATOM 1016 O O . SER A 1 137 ? -6.784 8.139 -0.423 1.00 98.69 137 SER A O 1
ATOM 1018 N N . LYS A 1 138 ? -5.040 8.642 -1.766 1.00 98.38 138 LYS A N 1
ATOM 1019 C CA . LYS A 1 138 ? -4.570 9.817 -1.011 1.00 98.38 138 LYS A CA 1
ATOM 1020 C C . LYS A 1 138 ? -4.187 9.540 0.450 1.00 98.38 138 LYS A C 1
ATOM 1022 O O . LYS A 1 138 ? -4.133 10.482 1.240 1.00 98.38 138 LYS A O 1
ATOM 1027 N N . ALA A 1 139 ? -3.947 8.286 0.838 1.00 98.44 139 ALA A N 1
ATOM 1028 C CA . ALA A 1 139 ? -3.332 7.991 2.128 1.00 98.44 139 ALA A CA 1
ATOM 1029 C C . ALA A 1 139 ? -1.951 8.663 2.208 1.00 98.44 139 ALA A C 1
ATOM 1031 O O . ALA A 1 139 ? -1.256 8.789 1.197 1.00 98.44 139 ALA A O 1
ATOM 1032 N N . ILE A 1 140 ? -1.568 9.130 3.395 1.00 98.50 140 ILE A N 1
ATOM 1033 C CA . ILE A 1 140 ? -0.286 9.801 3.631 1.00 98.50 140 ILE A CA 1
ATOM 1034 C C . ILE A 1 140 ? 0.494 8.995 4.655 1.00 98.50 140 ILE A C 1
ATOM 1036 O O . ILE A 1 140 ? 0.329 9.206 5.859 1.00 98.50 140 ILE A O 1
ATOM 1040 N N . TRP A 1 141 ? 1.320 8.068 4.176 1.00 97.38 141 TRP A N 1
ATOM 1041 C CA . TRP A 1 141 ? 2.109 7.160 5.000 1.00 97.38 141 TRP A CA 1
ATOM 1042 C C . TRP A 1 141 ? 3.599 7.328 4.699 1.00 97.38 141 TRP A C 1
ATOM 1044 O O . TRP A 1 141 ? 4.054 7.114 3.577 1.00 97.38 141 TRP A O 1
ATOM 1054 N N . SER A 1 142 ? 4.371 7.698 5.717 1.00 96.25 142 SER A N 1
ATOM 1055 C CA . SER A 1 142 ? 5.831 7.727 5.623 1.00 96.25 142 SER A CA 1
ATOM 1056 C C . SER A 1 142 ? 6.403 6.416 6.146 1.00 96.25 142 SER A C 1
ATOM 1058 O O . SER A 1 142 ? 6.094 6.020 7.265 1.00 96.25 142 SER A O 1
ATOM 1060 N N . GLU A 1 143 ? 7.249 5.766 5.349 1.00 97.38 143 GLU A N 1
ATOM 1061 C CA . GLU A 1 143 ? 7.961 4.534 5.714 1.00 97.38 143 GLU A CA 1
ATOM 1062 C C . GLU A 1 143 ? 7.046 3.357 6.164 1.00 97.38 143 GLU A C 1
ATOM 1064 O O . GLU A 1 143 ? 7.409 2.639 7.096 1.00 97.38 143 GLU A O 1
ATOM 1069 N N . PRO A 1 144 ? 5.867 3.098 5.542 1.00 98.00 144 PRO A N 1
ATOM 1070 C CA . PRO A 1 144 ? 5.049 1.945 5.921 1.00 98.00 144 PRO A CA 1
ATOM 1071 C C . PRO A 1 144 ? 5.710 0.624 5.503 1.00 98.00 144 PRO A C 1
ATOM 1073 O O . PRO A 1 144 ? 6.334 0.526 4.439 1.00 98.00 144 PRO A O 1
ATOM 1076 N N . ASN A 1 145 ? 5.502 -0.427 6.297 1.00 98.81 145 ASN A N 1
ATOM 1077 C CA . ASN A 1 145 ? 5.870 -1.790 5.921 1.00 98.81 145 ASN A CA 1
ATOM 1078 C C . ASN A 1 145 ? 4.670 -2.507 5.287 1.00 98.81 145 ASN A C 1
ATOM 1080 O O . ASN A 1 145 ? 3.725 -2.873 5.968 1.00 98.81 145 ASN A O 1
ATOM 1084 N N . LEU A 1 146 ? 4.719 -2.728 3.979 1.00 98.69 146 LEU A N 1
ATOM 1085 C CA . LEU A 1 146 ? 3.746 -3.460 3.160 1.00 98.69 146 LEU A CA 1
ATOM 1086 C C . LEU A 1 146 ? 4.369 -4.733 2.556 1.00 98.69 146 LEU A C 1
ATOM 1088 O O . LEU A 1 146 ? 3.852 -5.286 1.583 1.00 98.69 146 LEU A O 1
ATOM 1092 N N . SER A 1 147 ? 5.497 -5.204 3.099 1.00 98.88 147 SER A N 1
ATOM 1093 C CA . SER A 1 147 ? 6.208 -6.357 2.542 1.00 98.88 147 SER A CA 1
ATOM 1094 C C . SER A 1 147 ? 5.325 -7.607 2.524 1.00 98.88 147 SER A C 1
ATOM 1096 O O . SER A 1 147 ? 4.636 -7.929 3.496 1.00 98.88 147 SER A O 1
ATOM 1098 N N . ASN A 1 148 ? 5.351 -8.331 1.404 1.00 98.81 148 ASN A N 1
ATOM 1099 C CA . ASN A 1 148 ? 4.530 -9.524 1.152 1.00 98.81 148 ASN A CA 1
ATOM 1100 C C . ASN A 1 148 ? 3.002 -9.298 1.243 1.00 98.81 148 ASN A C 1
ATOM 1102 O O . ASN A 1 148 ? 2.245 -10.269 1.259 1.00 98.81 148 ASN A O 1
ATOM 1106 N N . ALA A 1 149 ? 2.521 -8.052 1.320 1.00 98.81 149 ALA A N 1
ATOM 1107 C CA . ALA A 1 149 ? 1.090 -7.777 1.367 1.00 98.81 149 ALA A CA 1
ATOM 1108 C C . ALA A 1 149 ? 0.416 -8.108 0.026 1.00 98.81 149 ALA A C 1
ATOM 1110 O O . ALA A 1 149 ? 1.012 -7.989 -1.049 1.00 98.81 149 ALA A O 1
ATOM 1111 N N . ASN A 1 150 ? -0.856 -8.496 0.079 1.00 98.88 150 ASN A N 1
ATOM 1112 C CA . ASN A 1 150 ? -1.662 -8.718 -1.115 1.00 98.88 150 ASN A CA 1
ATOM 1113 C C . ASN A 1 150 ? -2.552 -7.504 -1.379 1.00 98.88 150 ASN A C 1
ATOM 1115 O O . ASN A 1 150 ? -3.599 -7.361 -0.768 1.00 98.88 150 ASN A O 1
ATOM 1119 N N . MET A 1 151 ? -2.150 -6.645 -2.305 1.00 98.69 151 MET A N 1
ATOM 1120 C CA . MET A 1 151 ? -2.841 -5.416 -2.705 1.00 98.69 151 MET A CA 1
ATOM 1121 C C . MET A 1 151 ? -3.443 -5.525 -4.116 1.00 98.69 151 MET A C 1
ATOM 1123 O O . MET A 1 151 ? -3.658 -4.511 -4.778 1.00 98.69 151 MET A O 1
ATOM 1127 N N . ALA A 1 152 ? -3.717 -6.737 -4.612 1.00 98.75 152 ALA A N 1
ATOM 1128 C CA . ALA A 1 152 ? -4.274 -6.900 -5.954 1.00 98.75 152 ALA A CA 1
ATOM 1129 C C . ALA A 1 152 ? -5.584 -6.108 -6.106 1.00 98.75 152 ALA A C 1
ATOM 1131 O O . ALA A 1 152 ? -6.487 -6.205 -5.265 1.00 98.75 152 ALA A O 1
ATOM 1132 N N . HIS A 1 153 ? -5.690 -5.343 -7.192 1.00 98.62 153 HIS A N 1
ATOM 1133 C CA . HIS A 1 153 ? -6.809 -4.438 -7.479 1.00 98.62 153 HIS A CA 1
ATOM 1134 C C . HIS A 1 153 ? -7.054 -3.320 -6.447 1.00 98.62 153 HIS A C 1
ATOM 1136 O O . HIS A 1 153 ? -8.141 -2.737 -6.441 1.00 98.62 153 HIS A O 1
ATOM 1142 N N . ALA A 1 154 ? -6.110 -3.037 -5.547 1.00 98.69 154 ALA A N 1
ATOM 1143 C CA . ALA A 1 154 ? -6.239 -1.927 -4.608 1.00 98.69 154 ALA A CA 1
ATOM 1144 C C . ALA A 1 154 ? -6.146 -0.569 -5.325 1.00 98.69 154 ALA A C 1
ATOM 1146 O O . ALA A 1 154 ? -5.513 -0.440 -6.375 1.00 98.69 154 ALA A O 1
ATOM 1147 N N . LYS A 1 155 ? -6.767 0.458 -4.743 1.00 98.88 155 LYS A N 1
ATOM 1148 C CA . LYS A 1 155 ? -6.686 1.841 -5.230 1.00 98.88 155 LYS A CA 1
ATOM 1149 C C . LYS A 1 155 ? -5.703 2.614 -4.372 1.00 98.88 155 LYS A C 1
ATOM 1151 O O . LYS A 1 155 ? -5.923 2.749 -3.177 1.00 98.88 155 LYS A O 1
ATOM 1156 N N . LEU A 1 156 ? -4.642 3.133 -4.962 1.00 98.44 156 LEU A N 1
ATOM 1157 C CA . LEU A 1 156 ? -3.603 3.916 -4.292 1.00 98.44 156 LEU A CA 1
ATOM 1158 C C . LEU A 1 156 ? -3.312 5.224 -5.048 1.00 98.44 156 LEU A C 1
ATOM 1160 O O . LEU A 1 156 ? -2.271 5.846 -4.833 1.00 98.44 156 LEU A O 1
ATOM 1164 N N . ALA A 1 157 ? -4.232 5.665 -5.913 1.00 98.38 157 ALA A N 1
ATOM 1165 C CA . ALA A 1 157 ? -4.081 6.881 -6.701 1.00 98.38 157 ALA A CA 1
ATOM 1166 C C . ALA A 1 157 ? -3.749 8.088 -5.807 1.00 98.38 157 ALA A C 1
ATOM 1168 O O . ALA A 1 157 ? -4.460 8.406 -4.840 1.00 98.38 157 ALA A O 1
ATOM 1169 N N . GLY A 1 158 ? -2.639 8.756 -6.125 1.00 97.69 158 GLY A N 1
ATOM 1170 C CA . GLY A 1 158 ? -2.122 9.906 -5.384 1.00 97.69 158 GLY A CA 1
ATOM 1171 C C . GLY A 1 158 ? -1.740 9.632 -3.923 1.00 97.69 158 GLY A C 1
ATOM 1172 O O . GLY A 1 158 ? -1.625 10.588 -3.154 1.00 97.69 158 GLY A O 1
ATOM 1173 N N . ALA A 1 159 ? -1.583 8.372 -3.507 1.00 98.31 159 ALA A N 1
ATOM 1174 C CA . ALA A 1 159 ? -1.087 8.044 -2.174 1.00 98.31 159 ALA A CA 1
ATOM 1175 C C . ALA A 1 159 ? 0.367 8.512 -2.005 1.00 98.31 159 ALA A C 1
ATOM 1177 O O . ALA A 1 159 ? 1.172 8.455 -2.936 1.00 98.31 159 ALA A O 1
ATOM 1178 N N . ASN A 1 160 ? 0.714 8.964 -0.803 1.00 98.31 160 ASN A N 1
ATOM 1179 C CA . ASN A 1 160 ? 2.094 9.189 -0.404 1.00 98.31 160 ASN A CA 1
ATOM 1180 C C . ASN A 1 160 ? 2.578 7.960 0.369 1.00 98.31 160 ASN A C 1
ATOM 1182 O O . ASN A 1 160 ? 2.078 7.683 1.455 1.00 98.31 160 ASN A O 1
ATOM 1186 N N . LEU A 1 161 ? 3.522 7.242 -0.233 1.00 97.62 161 LEU A N 1
ATOM 1187 C CA . LEU A 1 161 ? 4.157 6.016 0.245 1.00 97.62 161 LEU A CA 1
ATOM 1188 C C . LEU A 1 161 ? 5.685 6.200 0.251 1.00 97.62 161 LEU A C 1
ATOM 1190 O O . LEU A 1 161 ? 6.447 5.313 -0.150 1.00 97.62 161 LEU A O 1
ATOM 1194 N N . LEU A 1 162 ? 6.138 7.386 0.672 1.00 97.38 162 LEU A N 1
ATOM 1195 C CA . LEU A 1 162 ? 7.551 7.746 0.761 1.00 97.38 162 LEU A CA 1
ATOM 1196 C C . LEU A 1 162 ? 8.328 6.657 1.507 1.00 97.38 162 LEU A C 1
ATOM 1198 O O . LEU A 1 162 ? 8.003 6.342 2.653 1.00 97.38 162 LEU A O 1
ATOM 1202 N N . LYS A 1 163 ? 9.374 6.118 0.866 1.00 97.81 163 LYS A N 1
ATOM 1203 C CA . LYS A 1 163 ? 10.243 5.063 1.413 1.00 97.81 163 LYS A CA 1
ATOM 1204 C C . LYS A 1 163 ? 9.491 3.833 1.950 1.00 97.81 163 LYS A C 1
ATOM 1206 O O . LYS A 1 163 ? 9.974 3.157 2.856 1.00 97.81 163 LYS A O 1
ATOM 1211 N N . ALA A 1 164 ? 8.309 3.537 1.415 1.00 98.38 164 ALA A N 1
ATOM 1212 C CA . ALA A 1 164 ? 7.575 2.335 1.782 1.00 98.38 164 ALA A CA 1
ATOM 1213 C C . ALA A 1 164 ? 8.384 1.069 1.467 1.00 98.38 164 ALA A C 1
ATOM 1215 O O . ALA A 1 164 ? 9.069 0.994 0.445 1.00 98.38 164 ALA A O 1
ATOM 1216 N N . ASN A 1 165 ? 8.256 0.049 2.311 1.00 98.81 165 ASN A N 1
ATOM 1217 C CA . ASN A 1 165 ? 8.700 -1.299 1.982 1.00 98.81 165 ASN A CA 1
ATOM 1218 C C . ASN A 1 165 ? 7.527 -2.068 1.369 1.00 98.81 165 ASN A C 1
ATOM 1220 O O . ASN A 1 165 ? 6.640 -2.511 2.083 1.00 98.81 165 ASN A O 1
ATOM 1224 N N . ILE A 1 166 ? 7.529 -2.233 0.054 1.00 98.69 166 ILE A N 1
ATOM 1225 C CA . ILE A 1 166 ? 6.534 -2.955 -0.753 1.00 98.69 166 ILE A CA 1
ATOM 1226 C C . ILE A 1 166 ? 7.170 -4.239 -1.340 1.00 98.69 166 ILE A C 1
ATOM 1228 O O . ILE A 1 166 ? 6.643 -4.865 -2.259 1.00 98.69 166 ILE A O 1
ATOM 1232 N N . SER A 1 167 ? 8.324 -4.667 -0.815 1.00 98.88 167 SER A N 1
ATOM 1233 C CA . SER A 1 167 ? 9.058 -5.817 -1.348 1.00 98.88 167 SER A CA 1
ATOM 1234 C C . SER A 1 167 ? 8.199 -7.084 -1.339 1.00 98.88 167 SER A C 1
ATOM 1236 O O . SER A 1 167 ? 7.487 -7.383 -0.372 1.00 98.88 167 SER A O 1
ATOM 1238 N N . ARG A 1 168 ? 8.253 -7.835 -2.446 1.00 98.81 168 ARG A N 1
ATOM 1239 C CA . ARG A 1 168 ? 7.504 -9.089 -2.669 1.00 98.81 168 ARG A CA 1
ATOM 1240 C C . ARG A 1 168 ? 5.982 -8.985 -2.521 1.00 98.81 168 ARG A C 1
ATOM 1242 O O . ARG A 1 168 ? 5.306 -10.009 -2.441 1.00 98.81 168 ARG A O 1
ATOM 1249 N N . ALA A 1 169 ? 5.426 -7.779 -2.456 1.00 98.81 169 ALA A N 1
ATOM 1250 C CA . ALA A 1 169 ? 3.988 -7.592 -2.407 1.00 98.81 169 ALA A CA 1
ATOM 1251 C C . ALA A 1 169 ? 3.346 -7.918 -3.764 1.00 98.81 169 ALA A C 1
ATOM 1253 O O . ALA A 1 169 ? 3.986 -7.855 -4.817 1.00 98.81 169 ALA A O 1
ATOM 1254 N N . ASN A 1 170 ? 2.059 -8.252 -3.739 1.00 98.88 170 ASN A N 1
ATOM 1255 C CA . ASN A 1 170 ? 1.265 -8.463 -4.942 1.00 98.88 170 ASN A CA 1
ATO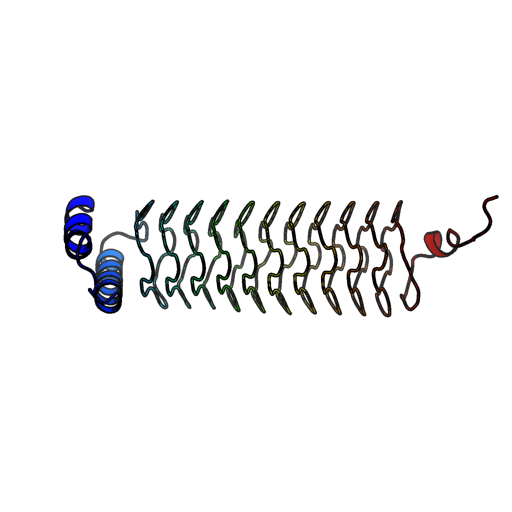M 1256 C C . ASN A 1 170 ? 0.390 -7.238 -5.220 1.00 98.88 170 ASN A C 1
ATOM 1258 O O . ASN A 1 170 ? -0.588 -7.028 -4.512 1.00 98.88 170 ASN A O 1
ATOM 1262 N N . LEU A 1 171 ? 0.706 -6.465 -6.257 1.00 98.50 171 LEU A N 1
ATOM 1263 C CA . LEU A 1 171 ? -0.042 -5.285 -6.702 1.00 98.50 171 LEU A CA 1
ATOM 1264 C C . LEU A 1 171 ? -0.674 -5.479 -8.085 1.00 98.50 171 LEU A C 1
ATOM 1266 O O . LEU A 1 171 ? -0.989 -4.498 -8.755 1.00 98.50 171 LEU A O 1
ATOM 1270 N N . PHE A 1 172 ? -0.884 -6.730 -8.509 1.00 98.38 172 PHE A N 1
ATOM 1271 C CA . PHE A 1 172 ? -1.534 -7.040 -9.781 1.00 98.38 172 PHE A CA 1
ATOM 1272 C C . PHE A 1 172 ? -2.789 -6.183 -9.993 1.00 98.38 172 PHE A C 1
ATOM 1274 O O . PHE A 1 172 ? -3.723 -6.226 -9.178 1.00 98.38 172 PHE A O 1
ATOM 1281 N N . LYS A 1 173 ? -2.807 -5.409 -11.085 1.00 97.62 173 LYS A N 1
ATOM 1282 C CA . LYS A 1 173 ? -3.920 -4.517 -11.467 1.00 97.62 173 LYS A CA 1
ATOM 1283 C C . LYS A 1 173 ? -4.347 -3.492 -10.415 1.00 97.62 173 LYS A C 1
ATOM 1285 O O . LYS A 1 173 ? -5.508 -3.073 -10.415 1.00 97.62 173 LYS A O 1
ATOM 1290 N N . ALA A 1 174 ? -3.473 -3.125 -9.485 1.00 98.12 174 ALA A N 1
ATOM 1291 C CA . ALA A 1 174 ? -3.726 -1.980 -8.621 1.00 98.12 174 ALA A CA 1
ATOM 1292 C C . ALA A 1 174 ? -3.581 -0.655 -9.405 1.00 98.12 174 ALA A C 1
ATOM 1294 O O . ALA A 1 174 ? -3.120 -0.624 -10.547 1.00 98.12 174 ALA A O 1
ATOM 1295 N N . ASP A 1 175 ? -4.000 0.444 -8.788 1.00 98.25 175 ASP A N 1
ATOM 1296 C CA . ASP A 1 175 ? -3.845 1.799 -9.327 1.00 98.25 175 ASP A CA 1
ATOM 1297 C C . ASP A 1 175 ? -2.909 2.597 -8.418 1.00 98.25 175 ASP A C 1
ATOM 1299 O O . ASP A 1 175 ? -3.267 2.903 -7.285 1.00 98.25 175 ASP A O 1
ATOM 1303 N N . LEU A 1 176 ? -1.714 2.921 -8.904 1.00 97.56 176 LEU A N 1
ATOM 1304 C CA . LEU A 1 176 ? -0.710 3.763 -8.247 1.00 97.56 176 LEU A CA 1
ATOM 1305 C C . LEU A 1 176 ? -0.461 5.057 -9.041 1.00 97.56 176 LEU A C 1
ATOM 1307 O O . LEU A 1 176 ? 0.586 5.696 -8.888 1.00 97.56 176 LEU A O 1
ATOM 1311 N N . SER A 1 177 ? -1.422 5.469 -9.873 1.00 97.75 177 SER A N 1
ATOM 1312 C CA . SER A 1 177 ? -1.310 6.679 -10.681 1.00 97.75 177 SER A CA 1
ATOM 1313 C C . SER A 1 177 ? -1.025 7.904 -9.801 1.00 97.75 177 SER A C 1
ATOM 1315 O O . SER A 1 177 ? -1.676 8.169 -8.783 1.00 97.75 177 SER A O 1
ATOM 1317 N N . GLY A 1 178 ? 0.026 8.646 -10.152 1.00 96.81 178 GLY A N 1
ATOM 1318 C CA . GLY A 1 178 ? 0.479 9.832 -9.422 1.00 96.81 178 GLY A CA 1
ATOM 1319 C C . GLY A 1 178 ? 0.945 9.601 -7.975 1.00 96.81 178 GLY A C 1
ATOM 1320 O O . GLY A 1 178 ? 1.112 10.582 -7.246 1.00 96.81 178 GLY A O 1
ATOM 1321 N N . ALA A 1 179 ? 1.142 8.354 -7.533 1.00 97.94 179 ALA A N 1
ATOM 1322 C CA . ALA A 1 179 ? 1.609 8.059 -6.179 1.00 97.94 179 ALA A CA 1
ATOM 1323 C C . ALA A 1 179 ? 3.053 8.549 -5.940 1.00 97.94 179 ALA A C 1
ATOM 1325 O O . ALA A 1 179 ? 3.877 8.600 -6.858 1.00 97.94 179 ALA A O 1
ATOM 1326 N N . ASP A 1 180 ? 3.372 8.905 -4.692 1.00 98.50 180 ASP A N 1
ATOM 1327 C CA . ASP A 1 180 ? 4.741 9.197 -4.254 1.00 98.50 180 ASP A CA 1
ATOM 1328 C C . ASP A 1 180 ? 5.383 7.945 -3.662 1.00 98.50 180 ASP A C 1
ATOM 1330 O O . ASP A 1 180 ? 5.022 7.513 -2.573 1.00 98.50 180 ASP A O 1
ATOM 1334 N N . LEU A 1 181 ? 6.340 7.379 -4.385 1.00 98.31 181 LEU A N 1
ATOM 1335 C CA . LEU A 1 181 ? 7.087 6.169 -4.047 1.00 98.31 181 LEU A CA 1
ATOM 1336 C C . LEU A 1 181 ? 8.591 6.479 -3.923 1.00 98.31 181 LEU A C 1
ATOM 1338 O O . LEU A 1 181 ? 9.427 5.582 -4.062 1.00 98.31 181 LEU A O 1
ATOM 1342 N N . LEU A 1 182 ? 8.963 7.744 -3.681 1.00 98.44 182 LEU A N 1
ATOM 1343 C CA . LEU A 1 182 ? 10.357 8.181 -3.567 1.00 98.44 182 LEU A CA 1
ATOM 1344 C C . LEU A 1 182 ? 11.129 7.302 -2.564 1.00 98.44 182 LEU A C 1
ATOM 1346 O O . LEU A 1 182 ? 10.777 7.216 -1.389 1.00 98.44 182 LEU A O 1
ATOM 1350 N N . GLY A 1 183 ? 12.204 6.661 -3.028 1.00 98.44 183 GLY A N 1
ATOM 1351 C CA . GLY A 1 183 ? 13.075 5.820 -2.201 1.00 98.44 183 GLY A CA 1
ATOM 1352 C C . GLY A 1 183 ? 12.429 4.549 -1.640 1.00 98.44 183 GLY A C 1
ATOM 1353 O O . GLY A 1 183 ? 12.972 3.982 -0.696 1.00 98.44 183 GLY A O 1
ATOM 1354 N N . SER A 1 184 ? 11.270 4.134 -2.154 1.00 98.50 184 SER A N 1
ATOM 1355 C CA . SER A 1 184 ? 10.593 2.903 -1.723 1.00 98.50 184 SER A CA 1
ATOM 1356 C C . SER A 1 184 ? 11.297 1.640 -2.228 1.00 98.50 184 SER A C 1
ATOM 1358 O O . SER A 1 184 ? 12.005 1.655 -3.238 1.00 98.50 184 SER A O 1
ATOM 1360 N N . ASP A 1 185 ? 11.097 0.531 -1.521 1.00 98.88 185 ASP A N 1
ATOM 1361 C CA . ASP A 1 185 ? 11.566 -0.794 -1.923 1.00 98.88 185 ASP A CA 1
ATOM 1362 C C . ASP A 1 185 ? 10.405 -1.613 -2.488 1.00 98.88 185 ASP A C 1
ATOM 1364 O O . ASP A 1 185 ? 9.545 -2.064 -1.744 1.00 98.88 185 ASP A O 1
ATOM 1368 N N . LEU A 1 186 ? 10.380 -1.812 -3.803 1.00 98.75 186 LEU A N 1
ATOM 1369 C CA . LEU A 1 186 ? 9.440 -2.674 -4.525 1.00 98.75 186 LEU A CA 1
ATOM 1370 C C . LEU A 1 186 ? 10.125 -3.951 -5.047 1.00 98.75 186 LEU A C 1
ATOM 1372 O O . LEU A 1 186 ? 9.627 -4.582 -5.982 1.00 98.75 186 LEU A O 1
ATOM 1376 N N . SER A 1 187 ? 11.282 -4.334 -4.497 1.00 98.88 187 SER A N 1
ATOM 1377 C CA . SER A 1 187 ? 12.045 -5.466 -5.027 1.00 98.88 187 SER A CA 1
ATOM 1378 C C . SER A 1 187 ? 11.251 -6.774 -5.005 1.00 98.88 187 SER A C 1
ATOM 1380 O O . SER A 1 187 ? 10.598 -7.132 -4.018 1.00 98.88 187 SER A O 1
ATOM 1382 N N . GLY A 1 188 ? 11.288 -7.491 -6.129 1.00 98.69 188 GLY A N 1
ATOM 1383 C CA . GLY A 1 188 ? 10.560 -8.746 -6.326 1.00 98.69 188 GLY A CA 1
ATOM 1384 C C . GLY A 1 188 ? 9.033 -8.644 -6.222 1.00 98.69 188 GLY A C 1
ATOM 1385 O O . GLY A 1 188 ? 8.383 -9.677 -6.072 1.00 98.69 188 GLY A O 1
ATOM 1386 N N . ALA A 1 189 ? 8.452 -7.440 -6.230 1.00 98.75 189 ALA A N 1
ATOM 1387 C CA . ALA A 1 189 ? 7.004 -7.268 -6.198 1.00 98.75 189 ALA A CA 1
ATOM 1388 C C . ALA A 1 189 ? 6.364 -7.681 -7.534 1.00 98.75 189 ALA A C 1
ATOM 1390 O O . ALA A 1 189 ? 6.962 -7.527 -8.601 1.00 98.75 189 ALA A O 1
ATOM 1391 N N . ASN A 1 190 ? 5.123 -8.167 -7.471 1.00 98.81 190 ASN A N 1
ATOM 1392 C CA . ASN A 1 190 ? 4.293 -8.342 -8.656 1.00 98.81 190 ASN A CA 1
ATOM 1393 C C . ASN A 1 190 ? 3.558 -7.031 -8.954 1.00 98.81 190 ASN A C 1
ATOM 1395 O O . ASN A 1 190 ? 2.598 -6.689 -8.265 1.00 98.81 190 ASN A O 1
ATOM 1399 N N . LEU A 1 191 ? 4.015 -6.315 -9.974 1.00 98.31 191 LEU A N 1
ATOM 1400 C CA . LEU A 1 191 ? 3.493 -5.042 -10.470 1.00 98.31 191 LEU A CA 1
ATOM 1401 C C . LEU A 1 191 ? 2.878 -5.208 -11.876 1.00 98.31 191 LEU A C 1
ATOM 1403 O O . LEU A 1 191 ? 2.757 -4.235 -12.618 1.00 98.31 191 LEU A O 1
ATOM 1407 N N . SER A 1 192 ? 2.514 -6.434 -12.267 1.00 98.19 192 SER A N 1
ATOM 1408 C CA . SER A 1 192 ? 1.956 -6.702 -13.594 1.00 98.19 192 SER A CA 1
ATOM 1409 C C . SER A 1 192 ? 0.585 -6.042 -13.790 1.00 98.19 192 SER A C 1
ATOM 1411 O O . SER A 1 192 ? -0.258 -5.996 -12.885 1.00 98.19 192 SER A O 1
ATOM 1413 N N . GLU A 1 193 ? 0.372 -5.503 -14.994 1.00 98.00 193 GLU A N 1
ATOM 1414 C CA . GLU A 1 193 ? -0.815 -4.736 -15.405 1.00 98.00 193 GLU A CA 1
ATOM 1415 C C . GLU A 1 193 ? -1.176 -3.572 -14.449 1.00 98.00 193 GLU A C 1
ATOM 1417 O O . GLU A 1 193 ? -2.341 -3.185 -14.339 1.00 98.00 193 GLU A O 1
ATOM 1422 N N . LEU A 1 194 ? -0.189 -3.037 -13.724 1.00 95.19 194 LEU A N 1
ATOM 1423 C CA . LEU A 1 194 ? -0.339 -1.933 -12.777 1.00 95.19 194 LEU A CA 1
ATOM 1424 C C . LEU A 1 194 ? -0.337 -0.574 -13.494 1.00 95.19 194 LEU A C 1
ATOM 1426 O O . LEU A 1 194 ? 0.479 -0.347 -14.389 1.00 95.19 194 LEU A O 1
ATOM 1430 N N . ASP A 1 195 ? -1.185 0.355 -13.051 1.00 97.56 195 ASP A N 1
ATOM 1431 C CA . ASP A 1 195 ? -1.092 1.763 -13.458 1.00 97.56 195 ASP A CA 1
ATOM 1432 C C . ASP A 1 195 ? -0.102 2.509 -12.546 1.00 97.56 195 ASP A C 1
ATOM 1434 O O . ASP A 1 195 ? -0.368 2.725 -11.364 1.00 97.56 195 ASP A O 1
ATOM 1438 N N . LEU A 1 196 ? 1.057 2.882 -13.090 1.00 96.88 196 LEU A N 1
ATOM 1439 C CA . LEU A 1 196 ? 2.087 3.727 -12.472 1.00 96.88 196 LEU A CA 1
ATOM 1440 C C . LEU A 1 196 ? 2.217 5.073 -13.204 1.00 96.88 196 LEU A C 1
ATOM 1442 O O . LEU A 1 196 ? 3.246 5.755 -13.094 1.00 96.88 196 LEU A O 1
ATOM 1446 N N . SER A 1 197 ? 1.201 5.477 -13.967 1.00 97.62 197 SER A N 1
ATOM 1447 C CA . SER A 1 197 ? 1.257 6.697 -14.759 1.00 97.62 197 SER A CA 1
ATOM 1448 C C . SER A 1 197 ? 1.521 7.911 -13.862 1.00 97.62 197 SER A C 1
ATOM 1450 O O . SER A 1 197 ? 0.902 8.121 -12.818 1.00 97.62 197 SER A O 1
ATOM 1452 N N . SER A 1 198 ? 2.504 8.726 -14.248 1.00 97.50 198 SER A N 1
ATOM 1453 C CA . SER A 1 198 ? 2.973 9.902 -13.497 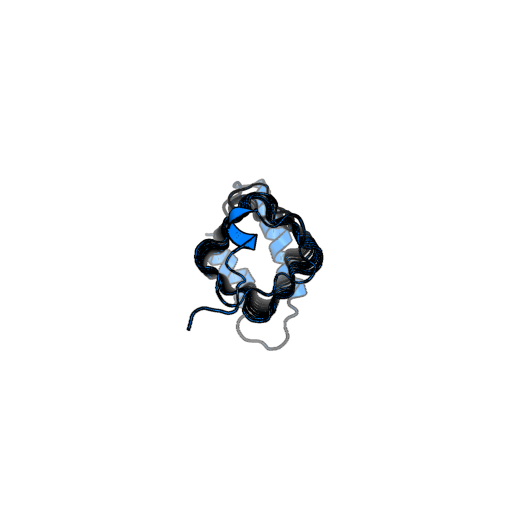1.00 97.50 198 SER A CA 1
ATOM 1454 C C . SER A 1 198 ? 3.429 9.639 -12.048 1.00 97.50 198 SER A C 1
ATOM 1456 O O . SER A 1 198 ? 3.578 10.593 -11.280 1.00 97.50 198 SER A O 1
ATOM 1458 N N . ALA A 1 199 ? 3.664 8.385 -11.646 1.00 98.06 199 ALA A N 1
ATOM 1459 C CA . ALA A 1 199 ? 4.149 8.060 -10.306 1.00 98.06 199 ALA A CA 1
ATOM 1460 C C . ALA A 1 199 ? 5.589 8.561 -10.084 1.00 98.06 199 ALA A C 1
ATOM 1462 O O . ALA A 1 199 ? 6.425 8.558 -10.996 1.00 98.06 199 ALA A O 1
ATOM 1463 N N . ARG A 1 200 ? 5.904 8.973 -8.848 1.00 98.62 200 ARG A N 1
ATOM 1464 C CA . ARG A 1 200 ? 7.261 9.371 -8.440 1.00 98.62 200 ARG A CA 1
ATOM 1465 C C . ARG A 1 200 ? 8.013 8.176 -7.869 1.00 98.62 200 ARG A C 1
ATOM 1467 O O . ARG A 1 200 ? 7.863 7.860 -6.698 1.00 98.62 200 ARG A O 1
ATOM 1474 N N . LEU A 1 201 ? 8.854 7.550 -8.684 1.00 98.31 201 LEU A N 1
ATOM 1475 C CA . LEU A 1 201 ? 9.665 6.370 -8.354 1.00 98.31 201 LEU A CA 1
ATOM 1476 C C . LEU A 1 201 ? 11.158 6.709 -8.210 1.00 98.31 201 LEU A C 1
ATOM 1478 O O . LEU A 1 201 ? 12.017 5.830 -8.286 1.00 98.31 201 LEU A O 1
ATOM 1482 N N . ASN A 1 202 ? 11.503 7.986 -8.024 1.00 98.56 202 ASN A N 1
ATOM 1483 C CA . ASN A 1 202 ? 12.892 8.409 -7.877 1.00 98.56 202 ASN A CA 1
ATOM 1484 C C . ASN A 1 202 ? 13.568 7.587 -6.768 1.00 98.56 202 ASN A C 1
ATOM 1486 O O . ASN A 1 202 ? 13.013 7.448 -5.677 1.00 98.56 202 ASN A O 1
ATOM 1490 N N . ARG A 1 203 ? 14.770 7.063 -7.025 1.00 98.62 203 ARG A N 1
ATOM 1491 C CA . ARG A 1 203 ? 15.552 6.248 -6.076 1.00 98.62 203 ARG A CA 1
ATOM 1492 C C . ARG A 1 203 ? 14.840 4.991 -5.562 1.00 98.62 203 ARG A C 1
ATOM 1494 O O . ARG A 1 203 ? 15.298 4.409 -4.582 1.00 98.62 203 ARG A O 1
ATOM 1501 N N . ALA A 1 204 ? 13.734 4.580 -6.179 1.00 98.62 204 ALA A N 1
ATOM 1502 C CA . ALA A 1 204 ? 13.040 3.362 -5.796 1.00 98.62 204 ALA A CA 1
ATOM 1503 C C . ALA A 1 204 ? 13.844 2.123 -6.216 1.00 98.62 204 ALA A C 1
ATOM 1505 O O . ALA A 1 204 ? 14.526 2.120 -7.247 1.00 98.62 204 ALA A O 1
ATOM 1506 N N . ASN A 1 205 ? 13.746 1.059 -5.426 1.00 98.88 205 ASN A N 1
ATOM 1507 C CA . ASN A 1 205 ? 14.301 -0.244 -5.759 1.00 98.88 205 ASN A CA 1
ATOM 1508 C C . ASN A 1 205 ? 13.214 -1.134 -6.370 1.00 98.88 205 ASN A C 1
ATOM 1510 O O . ASN A 1 205 ? 12.378 -1.661 -5.656 1.00 98.88 205 ASN A O 1
ATOM 1514 N N . LEU A 1 206 ? 13.243 -1.327 -7.683 1.00 98.69 206 LEU A N 1
ATOM 1515 C CA . LEU A 1 206 ? 12.361 -2.215 -8.450 1.00 98.69 206 LEU A CA 1
ATOM 1516 C C . LEU A 1 206 ? 13.095 -3.489 -8.908 1.00 98.69 206 LEU A C 1
ATOM 1518 O O . LEU A 1 206 ? 12.658 -4.153 -9.846 1.00 98.69 206 LEU A O 1
ATOM 1522 N N . SER A 1 207 ? 14.237 -3.827 -8.297 1.00 98.81 207 SER A N 1
ATOM 1523 C CA . SER A 1 207 ? 15.034 -4.972 -8.746 1.00 98.81 207 SER A CA 1
ATOM 1524 C C . SER A 1 207 ? 14.247 -6.284 -8.683 1.00 98.81 207 SER A C 1
ATOM 1526 O O . SER A 1 207 ? 13.592 -6.595 -7.685 1.00 98.81 207 SER A O 1
ATOM 1528 N N . GLY A 1 208 ? 14.291 -7.045 -9.776 1.00 98.62 208 GLY A N 1
ATOM 1529 C CA . GLY A 1 208 ? 13.564 -8.305 -9.934 1.00 98.62 208 GLY A CA 1
ATOM 1530 C C . GLY A 1 208 ? 12.036 -8.195 -9.884 1.00 98.62 208 GLY A C 1
ATOM 1531 O O . GLY A 1 208 ? 11.384 -9.224 -9.725 1.00 98.62 208 GLY A O 1
ATOM 1532 N N . ALA A 1 209 ? 11.457 -6.992 -9.955 1.00 98.62 209 ALA A N 1
ATOM 1533 C CA . ALA A 1 209 ? 10.008 -6.822 -9.985 1.00 98.62 209 ALA A CA 1
ATOM 1534 C C . ALA A 1 209 ? 9.417 -7.264 -11.335 1.00 98.62 209 ALA A C 1
ATOM 1536 O O . ALA A 1 209 ? 10.030 -7.083 -12.389 1.00 98.62 209 ALA A O 1
ATOM 1537 N N . ASP A 1 210 ? 8.204 -7.806 -11.299 1.00 98.75 210 ASP A N 1
ATOM 1538 C CA . ASP A 1 210 ? 7.411 -8.094 -12.496 1.00 98.75 210 ASP A CA 1
ATOM 1539 C C . ASP A 1 210 ? 6.589 -6.850 -12.848 1.00 98.75 210 ASP A C 1
ATOM 1541 O O . ASP A 1 210 ? 5.645 -6.526 -12.140 1.00 98.75 210 ASP A O 1
ATOM 1545 N N . LEU A 1 211 ? 6.954 -6.140 -13.913 1.00 98.50 211 LEU A N 1
ATOM 1546 C CA . LEU A 1 211 ? 6.250 -4.971 -14.456 1.00 98.50 211 LEU A CA 1
ATOM 1547 C C . LEU A 1 211 ? 5.571 -5.309 -15.795 1.00 98.50 211 LEU A C 1
ATOM 1549 O O . LEU A 1 211 ? 5.337 -4.420 -16.620 1.00 98.50 211 LEU A O 1
ATOM 1553 N N . THR A 1 212 ? 5.265 -6.585 -16.050 1.00 98.50 212 THR A N 1
ATOM 1554 C CA . THR A 1 212 ? 4.683 -7.005 -17.327 1.00 98.50 212 THR A CA 1
ATOM 1555 C C . THR A 1 212 ? 3.358 -6.289 -17.590 1.00 98.50 212 THR A C 1
ATOM 1557 O O . THR A 1 212 ? 2.450 -6.266 -16.761 1.00 98.50 212 THR A O 1
ATOM 1560 N N . GLY A 1 213 ? 3.249 -5.633 -18.747 1.00 98.12 213 GLY A N 1
ATOM 1561 C CA . GLY A 1 213 ? 2.065 -4.852 -19.119 1.00 98.12 213 GLY A CA 1
ATOM 1562 C C . GLY A 1 213 ? 1.773 -3.617 -18.252 1.00 98.12 213 GLY A C 1
ATOM 1563 O O . GLY A 1 213 ? 0.686 -3.060 -18.382 1.00 98.12 213 GLY A O 1
ATOM 1564 N N . ALA A 1 214 ? 2.685 -3.187 -17.372 1.00 98.06 214 ALA A N 1
ATOM 1565 C CA . ALA A 1 214 ? 2.475 -2.007 -16.532 1.00 98.06 214 ALA A CA 1
ATOM 1566 C C . ALA A 1 214 ? 2.477 -0.700 -17.350 1.00 98.06 214 ALA A C 1
ATOM 1568 O O . ALA A 1 214 ? 3.228 -0.550 -18.320 1.00 98.06 214 ALA A O 1
ATOM 1569 N N . ASP A 1 215 ? 1.672 0.279 -16.936 1.00 98.19 215 ASP A N 1
ATOM 1570 C CA . ASP A 1 215 ? 1.687 1.625 -17.513 1.00 98.19 215 ASP A CA 1
ATOM 1571 C C . ASP A 1 215 ? 2.607 2.546 -16.702 1.00 98.19 215 ASP A C 1
ATOM 1573 O O . ASP A 1 215 ? 2.284 2.949 -15.592 1.00 98.19 215 ASP A O 1
ATOM 1577 N N . LEU A 1 216 ? 3.767 2.892 -17.260 1.00 97.81 216 LEU A N 1
ATOM 1578 C CA . LEU A 1 216 ? 4.741 3.826 -16.687 1.00 97.81 216 LEU A CA 1
ATOM 1579 C C . LEU A 1 216 ? 4.721 5.178 -17.419 1.00 97.81 216 LEU A C 1
ATOM 1581 O O . LEU A 1 216 ? 5.719 5.908 -17.397 1.00 97.81 216 LEU A O 1
ATOM 1585 N N . PHE A 1 217 ? 3.621 5.533 -18.095 1.00 97.81 217 PHE A N 1
ATOM 1586 C CA . PHE A 1 217 ? 3.518 6.790 -18.828 1.00 97.81 217 PHE A CA 1
ATOM 1587 C C . PHE A 1 217 ? 3.876 7.986 -17.936 1.00 97.81 217 PHE A C 1
ATOM 1589 O O . PHE A 1 217 ? 3.239 8.243 -16.915 1.00 97.81 217 PHE A O 1
ATOM 1596 N N . GLY A 1 218 ? 4.908 8.740 -18.315 1.00 97.69 218 GLY A N 1
ATOM 1597 C CA . GLY A 1 218 ? 5.343 9.922 -17.566 1.00 97.69 218 GLY A CA 1
ATOM 1598 C C . GLY A 1 218 ? 5.897 9.650 -16.158 1.00 97.69 218 GLY A C 1
ATOM 1599 O O . GLY A 1 218 ? 6.075 10.606 -15.406 1.00 97.69 218 GLY A O 1
ATOM 1600 N N . ALA A 1 219 ? 6.166 8.395 -15.781 1.00 98.19 219 ALA A N 1
ATOM 1601 C CA . ALA A 1 219 ? 6.697 8.047 -14.463 1.00 98.19 219 ALA A CA 1
ATOM 1602 C C . ALA A 1 219 ? 8.126 8.582 -14.253 1.00 98.19 219 ALA A C 1
ATOM 1604 O O . ALA A 1 219 ? 8.925 8.682 -15.191 1.00 98.19 219 ALA A O 1
ATOM 1605 N N . TRP A 1 220 ? 8.470 8.939 -13.013 1.00 98.38 220 TRP A N 1
ATOM 1606 C CA . TRP A 1 220 ? 9.782 9.499 -12.676 1.00 98.38 220 TRP A CA 1
ATOM 1607 C C . TRP A 1 220 ? 10.682 8.422 -12.071 1.00 98.38 220 TRP A C 1
ATOM 1609 O O . TRP A 1 220 ? 10.529 8.072 -10.909 1.00 98.38 220 TRP A O 1
ATOM 1619 N N . LEU A 1 221 ? 11.643 7.924 -12.846 1.00 98.06 221 LEU A N 1
ATOM 1620 C CA . LEU A 1 221 ? 12.545 6.814 -12.505 1.00 98.06 221 LEU A CA 1
ATOM 1621 C C . LEU A 1 221 ? 13.992 7.299 -12.269 1.00 98.06 221 LEU A C 1
ATOM 1623 O O . LEU A 1 221 ? 14.961 6.572 -12.476 1.00 98.06 221 LEU A O 1
ATOM 1627 N N . TYR A 1 222 ? 14.168 8.557 -11.850 1.00 97.69 222 TYR A N 1
ATOM 1628 C CA . TYR A 1 222 ? 15.494 9.129 -11.592 1.00 97.69 222 TYR A CA 1
ATOM 1629 C C . TYR A 1 222 ? 16.244 8.328 -10.514 1.00 97.69 222 TYR A C 1
ATOM 1631 O O . TYR A 1 222 ? 15.725 8.183 -9.407 1.00 97.69 222 TYR A O 1
ATOM 1639 N N . GLU A 1 223 ? 17.460 7.849 -10.802 1.00 98.25 223 GLU A N 1
ATOM 1640 C CA . GLU A 1 223 ? 18.280 7.028 -9.881 1.00 98.25 223 GLU A CA 1
ATOM 1641 C C . GLU A 1 223 ? 17.579 5.751 -9.358 1.00 98.25 223 GLU A C 1
ATOM 1643 O O . GLU A 1 223 ? 17.985 5.199 -8.336 1.00 98.25 223 GLU A O 1
ATOM 1648 N N . SER A 1 224 ? 16.515 5.266 -10.010 1.00 98.38 224 SER A N 1
ATOM 1649 C CA . SER A 1 224 ? 15.845 4.026 -9.594 1.00 98.38 224 SER A CA 1
ATOM 1650 C C . SER A 1 224 ? 16.610 2.783 -10.051 1.00 98.38 224 SER A C 1
ATOM 1652 O O . SER A 1 224 ? 17.242 2.792 -11.108 1.00 98.38 224 SER A O 1
ATOM 1654 N N . ASN A 1 225 ? 16.502 1.687 -9.305 1.00 98.69 225 ASN A N 1
ATOM 1655 C CA . ASN A 1 225 ? 17.099 0.406 -9.669 1.00 98.69 225 ASN A CA 1
ATOM 1656 C C . ASN A 1 225 ? 16.048 -0.539 -10.263 1.00 98.69 225 ASN A C 1
ATOM 1658 O O . ASN A 1 225 ? 15.217 -1.036 -9.518 1.00 98.69 225 ASN A O 1
ATOM 1662 N N . LEU A 1 226 ? 16.109 -0.837 -11.561 1.00 98.38 226 LEU A N 1
ATOM 1663 C CA . LEU A 1 226 ? 15.249 -1.824 -12.228 1.00 98.38 226 LEU A CA 1
ATOM 1664 C C . LEU A 1 226 ? 16.002 -3.118 -12.577 1.00 98.38 226 LEU A C 1
ATOM 1666 O O . LEU A 1 226 ? 15.556 -3.871 -13.438 1.00 98.38 226 LEU A O 1
ATOM 1670 N N . SER A 1 227 ? 17.151 -3.391 -11.952 1.00 98.25 227 SER A N 1
ATOM 1671 C CA . SER A 1 227 ? 17.977 -4.545 -12.330 1.00 98.25 227 SER A CA 1
ATOM 1672 C C . SER A 1 227 ? 17.180 -5.854 -12.286 1.00 98.25 227 SER A C 1
ATOM 1674 O O . SER A 1 227 ? 16.573 -6.175 -11.264 1.00 98.25 227 SER A O 1
ATOM 1676 N N . GLY A 1 228 ? 17.180 -6.614 -13.379 1.00 98.12 228 GLY A N 1
ATOM 1677 C CA . GLY A 1 228 ? 16.453 -7.880 -13.499 1.00 98.12 228 GLY A CA 1
ATOM 1678 C C . GLY A 1 228 ? 14.924 -7.769 -13.530 1.00 98.12 228 GLY A C 1
ATOM 1679 O O . GLY A 1 228 ? 14.263 -8.798 -13.421 1.00 98.12 228 GLY A O 1
ATOM 1680 N N . ALA A 1 229 ? 14.353 -6.565 -13.624 1.00 98.38 229 ALA A N 1
ATOM 1681 C CA . ALA A 1 229 ? 12.906 -6.391 -13.717 1.00 98.38 229 ALA A CA 1
ATOM 1682 C C . ALA A 1 229 ? 12.368 -6.822 -15.092 1.00 98.38 229 ALA A C 1
ATOM 1684 O O . ALA A 1 229 ? 13.037 -6.639 -16.113 1.00 98.38 229 ALA A O 1
ATOM 1685 N N . ASP A 1 230 ? 11.145 -7.350 -15.129 1.00 98.50 230 ASP A N 1
ATOM 1686 C CA . ASP A 1 230 ? 10.464 -7.709 -16.377 1.00 98.50 230 ASP A CA 1
ATOM 1687 C C . ASP A 1 230 ? 9.532 -6.584 -16.833 1.00 98.50 230 ASP A C 1
ATOM 1689 O O . ASP A 1 230 ? 8.508 -6.331 -16.213 1.00 98.50 230 ASP A O 1
ATOM 1693 N N . LEU A 1 231 ? 9.889 -5.903 -17.920 1.00 97.94 231 LEU A N 1
ATOM 1694 C CA . LEU A 1 231 ? 9.127 -4.817 -18.541 1.00 97.94 231 LEU A CA 1
ATOM 1695 C C . LEU A 1 231 ? 8.392 -5.270 -19.810 1.00 97.94 231 LEU A C 1
ATOM 1697 O O . LEU A 1 231 ? 7.983 -4.428 -20.615 1.00 97.94 231 LEU A O 1
ATOM 1701 N N . THR A 1 232 ? 8.214 -6.576 -20.026 1.00 97.75 232 THR A N 1
ATOM 1702 C CA . THR A 1 232 ? 7.548 -7.093 -21.227 1.00 97.75 232 THR A CA 1
ATOM 1703 C C . THR A 1 232 ? 6.148 -6.494 -21.372 1.00 97.75 232 THR A C 1
ATOM 1705 O O . THR A 1 232 ? 5.266 -6.692 -20.540 1.00 97.75 232 THR A O 1
ATOM 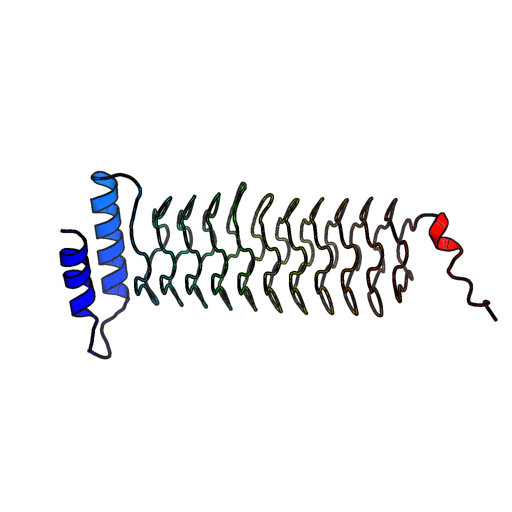1708 N N . GLY A 1 233 ? 5.932 -5.744 -22.454 1.00 97.19 233 GLY A N 1
ATOM 1709 C CA . GLY A 1 233 ? 4.654 -5.083 -22.735 1.00 97.19 233 GLY A CA 1
ATOM 1710 C C . GLY A 1 233 ? 4.369 -3.829 -21.899 1.00 97.19 233 GLY A C 1
ATOM 1711 O O . GLY A 1 233 ? 3.295 -3.253 -22.056 1.00 97.19 233 GLY A O 1
ATOM 1712 N N . ALA A 1 234 ? 5.300 -3.386 -21.049 1.00 97.56 234 ALA A N 1
ATOM 1713 C CA . ALA A 1 234 ? 5.148 -2.152 -20.287 1.00 97.56 234 ALA A CA 1
ATOM 1714 C C . ALA A 1 234 ? 5.230 -0.909 -21.192 1.00 97.56 234 ALA A C 1
ATOM 1716 O O . ALA A 1 234 ? 5.995 -0.868 -22.163 1.00 97.56 234 ALA A O 1
ATOM 1717 N N . THR A 1 235 ? 4.472 0.137 -20.854 1.00 97.06 235 THR A N 1
ATOM 1718 C CA . THR A 1 235 ? 4.495 1.418 -21.577 1.00 97.06 235 THR A CA 1
ATOM 1719 C C . THR A 1 235 ? 5.396 2.419 -20.869 1.00 97.06 235 THR A C 1
ATOM 1721 O O . THR A 1 235 ? 5.102 2.834 -19.761 1.00 97.06 235 THR A O 1
ATOM 1724 N N . LEU A 1 236 ? 6.467 2.870 -21.528 1.00 96.62 236 LEU A N 1
ATOM 1725 C CA . LEU A 1 236 ? 7.455 3.809 -20.963 1.00 96.62 236 LEU A CA 1
ATOM 1726 C C . LEU A 1 236 ? 7.415 5.202 -21.612 1.00 96.62 236 LEU A C 1
ATOM 1728 O O . LEU A 1 236 ? 8.344 6.000 -21.469 1.00 96.62 236 LEU A O 1
ATOM 1732 N N . THR A 1 237 ? 6.362 5.519 -22.366 1.00 97.00 237 THR A N 1
ATOM 1733 C CA . THR A 1 237 ? 6.263 6.812 -23.056 1.00 97.00 237 THR A CA 1
ATOM 1734 C C . THR A 1 237 ? 6.334 7.963 -22.048 1.00 97.00 237 THR A C 1
ATOM 1736 O O . THR A 1 237 ? 5.609 7.985 -21.064 1.00 97.00 237 THR A O 1
ATOM 1739 N N . MET A 1 238 ? 7.221 8.932 -22.286 1.00 97.31 238 MET A N 1
ATOM 1740 C CA . MET A 1 238 ? 7.518 10.054 -21.381 1.00 97.31 238 MET A CA 1
ATOM 1741 C C . MET A 1 238 ? 8.102 9.683 -20.005 1.00 97.31 238 MET A C 1
ATOM 1743 O O . MET A 1 238 ? 8.371 10.597 -19.227 1.00 97.31 238 MET A O 1
ATOM 1747 N N . ALA A 1 239 ? 8.367 8.406 -19.712 1.00 97.56 239 ALA A N 1
ATOM 1748 C CA . ALA A 1 239 ? 9.048 8.017 -18.479 1.00 97.56 239 ALA A CA 1
ATOM 1749 C C . ALA A 1 239 ? 10.465 8.616 -18.428 1.00 97.56 239 ALA A C 1
ATOM 1751 O O . ALA A 1 239 ? 11.174 8.637 -19.438 1.00 97.56 239 ALA A O 1
ATOM 1752 N N . LEU A 1 240 ? 10.878 9.116 -17.262 1.00 97.62 240 LEU A N 1
ATOM 1753 C CA . LEU A 1 240 ? 12.162 9.793 -17.055 1.00 97.62 240 LEU A CA 1
ATOM 1754 C C . LEU A 1 240 ? 13.167 8.844 -16.386 1.00 97.62 240 LEU A C 1
ATOM 1756 O O . LEU A 1 240 ? 13.067 8.611 -15.187 1.00 97.62 240 LEU A O 1
ATOM 1760 N N . LEU A 1 241 ? 14.152 8.342 -17.131 1.00 97.12 241 LEU A N 1
ATOM 1761 C CA . LEU A 1 241 ? 15.077 7.273 -16.706 1.00 97.12 241 LEU A CA 1
ATOM 1762 C C . LEU A 1 241 ? 16.484 7.759 -16.321 1.00 97.12 241 LEU A C 1
ATOM 1764 O O . LEU A 1 241 ? 17.416 6.959 -16.249 1.00 97.12 241 LEU A O 1
ATOM 1768 N N . THR A 1 242 ? 16.672 9.061 -16.091 1.00 96.50 242 THR A N 1
ATOM 1769 C CA . THR A 1 242 ? 17.996 9.629 -15.793 1.00 96.50 242 THR A CA 1
ATOM 1770 C C . THR A 1 242 ? 18.674 8.868 -14.644 1.00 96.50 242 THR A C 1
ATOM 1772 O O . THR A 1 242 ? 18.138 8.807 -13.539 1.00 96.50 242 THR A O 1
ATOM 1775 N N . ASN A 1 243 ? 19.870 8.326 -14.885 1.00 96.69 243 ASN A N 1
ATOM 1776 C CA . ASN A 1 243 ? 20.651 7.536 -13.920 1.00 96.69 243 ASN A CA 1
ATOM 1777 C C . ASN A 1 243 ? 19.952 6.268 -13.383 1.00 96.69 243 ASN A C 1
ATOM 1779 O O . ASN A 1 243 ? 20.367 5.748 -12.349 1.00 96.69 243 ASN A O 1
ATOM 1783 N N . ALA A 1 244 ? 18.909 5.761 -14.046 1.00 97.38 244 ALA A N 1
ATOM 1784 C CA . ALA A 1 244 ? 18.307 4.483 -13.677 1.00 97.38 244 ALA A CA 1
ATOM 1785 C C . ALA A 1 244 ? 19.278 3.315 -13.936 1.00 97.38 244 ALA A C 1
ATOM 1787 O O . ALA A 1 244 ? 20.029 3.319 -14.911 1.00 97.38 244 ALA A O 1
ATOM 1788 N N . VAL A 1 245 ? 19.250 2.290 -13.086 1.00 97.88 245 VAL A N 1
ATOM 1789 C CA . VAL A 1 245 ? 19.997 1.041 -13.307 1.00 97.88 245 VAL A CA 1
ATOM 1790 C C . VAL A 1 245 ? 19.087 0.057 -14.039 1.00 97.88 245 VAL A C 1
ATOM 1792 O O . VAL A 1 245 ? 18.000 -0.237 -13.548 1.00 97.88 245 VAL A O 1
ATOM 1795 N N . LEU A 1 246 ? 19.514 -0.428 -15.207 1.00 96.31 246 LEU A N 1
ATOM 1796 C CA . LEU A 1 246 ? 18.710 -1.263 -16.115 1.00 96.31 246 LEU A CA 1
ATOM 1797 C C . LEU A 1 246 ? 19.364 -2.628 -16.396 1.00 96.31 246 LEU A C 1
ATOM 1799 O O . LEU A 1 246 ? 19.003 -3.311 -17.355 1.00 96.31 246 LEU A O 1
ATOM 1803 N N . ASP A 1 247 ? 20.330 -3.032 -15.572 1.00 95.88 247 ASP A N 1
ATOM 1804 C CA . ASP A 1 247 ? 21.088 -4.268 -15.761 1.00 95.88 247 ASP A CA 1
ATOM 1805 C C . ASP A 1 247 ? 20.166 -5.497 -15.768 1.00 95.88 247 ASP A C 1
ATOM 1807 O O . ASP A 1 247 ? 19.467 -5.781 -14.798 1.00 95.88 247 ASP A O 1
ATOM 1811 N N . GLY A 1 248 ? 20.161 -6.256 -16.866 1.00 95.44 248 GLY A N 1
ATOM 1812 C CA . GLY A 1 248 ? 19.378 -7.492 -16.974 1.00 95.44 248 GLY A CA 1
ATOM 1813 C C . GLY A 1 248 ? 17.858 -7.305 -17.050 1.00 95.44 248 GLY A C 1
ATOM 1814 O O . GLY A 1 248 ? 17.133 -8.272 -16.837 1.00 95.44 248 GLY A O 1
ATOM 1815 N N . VAL A 1 249 ? 17.371 -6.094 -17.340 1.00 96.25 249 VAL A N 1
ATOM 1816 C CA . VAL A 1 249 ? 15.946 -5.836 -17.601 1.00 96.25 249 VAL A CA 1
ATOM 1817 C C . VAL A 1 249 ? 15.445 -6.673 -18.787 1.00 96.25 249 VAL A C 1
ATOM 1819 O O . VAL A 1 249 ? 16.112 -6.772 -19.819 1.00 96.25 249 VAL A O 1
ATOM 1822 N N . ILE A 1 250 ? 14.248 -7.246 -18.660 1.00 95.44 250 ILE A N 1
ATOM 1823 C CA . ILE A 1 250 ? 13.634 -8.134 -19.658 1.00 95.44 250 ILE A CA 1
ATOM 1824 C C . ILE A 1 250 ? 12.539 -7.392 -20.434 1.00 95.44 250 ILE A C 1
ATOM 1826 O O . ILE A 1 250 ? 11.766 -6.630 -19.862 1.00 95.44 250 ILE A O 1
ATOM 1830 N N . GLY A 1 251 ? 12.494 -7.588 -21.756 1.00 91.44 251 GLY A N 1
ATOM 1831 C CA . GLY A 1 251 ? 11.413 -7.112 -22.629 1.00 91.44 251 GLY A CA 1
ATOM 1832 C C . GLY A 1 251 ? 11.118 -5.601 -22.672 1.00 91.44 251 GLY A C 1
ATOM 1833 O O . GLY A 1 251 ? 9.980 -5.263 -23.014 1.00 91.44 251 GLY A O 1
ATOM 1834 N N . PRO A 1 252 ? 12.052 -4.672 -22.364 1.00 87.31 252 PRO A N 1
ATOM 1835 C CA . PRO A 1 252 ? 11.699 -3.263 -22.305 1.00 87.31 252 PRO A CA 1
ATOM 1836 C C . PRO A 1 252 ? 11.416 -2.708 -23.704 1.00 87.31 252 PRO A C 1
ATOM 1838 O O . PRO A 1 252 ? 12.199 -2.887 -24.638 1.00 87.31 252 PRO A O 1
ATOM 1841 N N . ASN A 1 253 ? 10.332 -1.946 -23.836 1.00 90.56 253 ASN A N 1
ATOM 1842 C CA . ASN A 1 253 ? 10.117 -1.075 -24.986 1.00 90.56 253 ASN A CA 1
ATOM 1843 C C . ASN A 1 253 ? 10.320 0.385 -24.572 1.00 90.56 253 ASN A C 1
ATOM 1845 O O . ASN A 1 253 ? 9.395 1.056 -24.119 1.00 90.56 253 ASN A O 1
ATOM 1849 N N . PHE A 1 254 ? 11.532 0.902 -24.775 1.00 90.75 254 PHE A N 1
ATOM 1850 C CA . PHE A 1 254 ? 11.879 2.279 -24.413 1.00 90.75 254 PHE A CA 1
ATOM 1851 C C . PHE A 1 254 ? 11.322 3.350 -25.367 1.00 90.75 254 PHE A C 1
ATOM 1853 O O . PHE A 1 254 ? 11.692 4.523 -25.269 1.00 90.75 254 PHE A O 1
ATOM 1860 N N . THR A 1 255 ? 10.434 2.991 -26.298 1.00 91.56 255 THR A N 1
ATOM 1861 C CA . THR A 1 255 ? 9.824 3.960 -27.214 1.00 91.56 255 THR A CA 1
ATOM 1862 C C . THR A 1 255 ? 9.145 5.088 -26.436 1.00 91.56 255 THR A C 1
ATOM 1864 O O . THR A 1 255 ? 8.262 4.873 -25.608 1.00 91.56 255 THR A O 1
ATOM 1867 N N . GLY A 1 256 ? 9.571 6.321 -26.715 1.00 92.62 256 GLY A N 1
ATOM 1868 C CA . GLY A 1 256 ? 9.037 7.525 -26.080 1.00 92.62 256 GLY A CA 1
ATOM 1869 C C . GLY A 1 256 ? 9.606 7.834 -24.693 1.00 92.62 256 GLY A C 1
ATOM 1870 O O . GLY A 1 256 ? 9.357 8.941 -24.203 1.00 92.62 256 GLY A O 1
ATOM 1871 N N . ALA A 1 257 ? 10.384 6.931 -24.091 1.00 94.81 257 ALA A N 1
ATOM 1872 C CA . ALA A 1 257 ? 11.073 7.178 -22.830 1.00 94.81 257 ALA A CA 1
ATOM 1873 C C . ALA A 1 257 ? 12.140 8.276 -22.986 1.00 94.81 257 ALA A C 1
ATOM 1875 O O . ALA A 1 257 ? 12.605 8.580 -24.090 1.00 94.81 257 ALA A O 1
ATOM 1876 N N . LYS A 1 258 ? 12.496 8.927 -21.880 1.00 95.44 258 LYS A N 1
ATOM 1877 C CA . LYS A 1 258 ? 13.380 10.096 -21.843 1.00 95.44 258 LYS A CA 1
ATOM 1878 C C . LYS A 1 258 ? 14.567 9.838 -20.925 1.00 95.44 258 LYS A C 1
ATOM 1880 O O . LYS A 1 258 ? 14.424 9.207 -19.882 1.00 95.44 258 LYS A O 1
ATOM 1885 N N . ASN A 1 259 ? 15.717 10.400 -21.292 1.00 94.00 259 ASN A N 1
ATOM 1886 C CA . ASN A 1 259 ? 16.954 10.367 -20.505 1.00 94.00 259 ASN A CA 1
ATOM 1887 C C . ASN A 1 259 ? 17.415 8.949 -20.124 1.00 94.00 259 ASN A C 1
ATOM 1889 O O . ASN A 1 259 ? 17.865 8.724 -19.002 1.00 94.00 259 ASN A O 1
ATOM 1893 N N . ILE A 1 260 ? 17.282 7.995 -21.046 1.00 92.56 260 ILE A N 1
ATOM 1894 C CA . ILE A 1 260 ? 17.830 6.646 -20.874 1.00 92.56 260 ILE A CA 1
ATOM 1895 C C . ILE A 1 260 ? 19.357 6.777 -20.719 1.00 92.56 260 ILE A C 1
ATOM 1897 O O . ILE A 1 260 ? 19.958 7.492 -21.524 1.00 92.56 260 ILE A O 1
ATOM 1901 N N . PRO A 1 261 ? 19.997 6.139 -19.721 1.00 90.06 261 PRO A N 1
ATOM 1902 C CA . PRO A 1 261 ? 21.443 6.241 -19.554 1.00 90.06 261 PRO A CA 1
ATOM 1903 C C . PRO A 1 261 ? 22.191 5.679 -20.768 1.00 90.06 261 PRO A C 1
ATOM 1905 O O . PRO A 1 261 ? 21.864 4.594 -21.253 1.00 90.06 261 PRO A O 1
ATOM 1908 N N . ASP A 1 262 ? 23.223 6.396 -21.223 1.00 86.88 262 ASP A N 1
ATOM 1909 C CA . ASP A 1 262 ? 23.917 6.127 -22.493 1.00 86.88 262 ASP A CA 1
ATOM 1910 C C . ASP A 1 262 ? 24.432 4.687 -22.624 1.00 86.88 262 ASP A C 1
ATOM 1912 O O . ASP A 1 262 ? 24.399 4.110 -23.711 1.00 86.88 262 ASP A O 1
ATOM 1916 N N . GLN A 1 263 ? 24.853 4.074 -21.513 1.00 85.56 263 GLN A N 1
ATOM 1917 C CA . GLN A 1 263 ? 25.348 2.694 -21.489 1.00 85.56 263 GLN A CA 1
ATOM 1918 C C . GLN A 1 263 ? 24.305 1.650 -21.926 1.00 85.56 263 GLN A C 1
ATOM 1920 O O . GLN A 1 263 ? 24.689 0.568 -22.355 1.00 85.56 263 GLN A O 1
ATOM 1925 N N . TYR A 1 264 ? 23.009 1.979 -21.880 1.00 83.81 264 TYR A N 1
ATOM 1926 C CA . TYR A 1 264 ? 21.915 1.088 -22.282 1.00 83.81 264 TYR A CA 1
ATOM 1927 C C . TYR A 1 264 ? 21.323 1.429 -23.658 1.00 83.81 264 TYR A C 1
ATOM 1929 O O . TYR A 1 264 ? 20.463 0.704 -24.153 1.00 83.81 264 TYR A O 1
ATOM 1937 N N . LEU A 1 265 ? 21.776 2.507 -24.313 1.00 72.06 265 LEU A N 1
ATOM 1938 C CA . LEU A 1 265 ? 21.305 2.871 -25.656 1.00 72.06 265 LEU A CA 1
ATOM 1939 C C . LEU A 1 265 ? 21.839 1.915 -26.740 1.00 72.06 265 LEU A C 1
ATOM 1941 O O . LEU A 1 265 ? 21.208 1.758 -27.785 1.00 72.06 265 LEU A O 1
ATOM 1945 N N . PHE A 1 266 ? 22.964 1.236 -26.490 1.00 60.03 266 PHE A N 1
ATOM 1946 C CA . PHE A 1 266 ? 23.668 0.424 -27.492 1.00 60.03 266 PHE A CA 1
ATOM 1947 C C . PHE A 1 266 ? 23.320 -1.072 -27.489 1.00 60.03 266 PHE A C 1
ATOM 1949 O O . PHE A 1 266 ? 23.579 -1.736 -28.494 1.00 60.03 266 PHE A O 1
ATOM 1956 N N . ASP A 1 267 ? 22.670 -1.591 -26.442 1.00 51.81 267 ASP A N 1
ATOM 1957 C CA . ASP A 1 267 ? 22.206 -2.993 -26.381 1.00 51.81 267 ASP A CA 1
ATOM 1958 C C . ASP A 1 267 ? 20.897 -3.240 -27.161 1.00 51.81 267 ASP A C 1
ATOM 1960 O O . ASP A 1 267 ? 20.375 -4.350 -27.198 1.00 51.81 267 ASP A O 1
ATOM 1964 N N . SER A 1 268 ? 20.392 -2.218 -27.860 1.00 44.91 268 SER A N 1
ATOM 1965 C CA . SER A 1 268 ? 19.228 -2.296 -28.750 1.00 44.91 268 SER A CA 1
ATOM 1966 C C . SER A 1 268 ? 19.573 -2.633 -30.214 1.00 44.91 268 SER A C 1
ATOM 1968 O O . SER A 1 268 ? 18.785 -2.348 -31.116 1.00 44.91 268 SER A O 1
ATOM 1970 N N . HIS A 1 269 ? 20.734 -3.249 -30.484 1.00 40.06 269 HIS A N 1
ATOM 1971 C CA . HIS A 1 269 ? 21.046 -3.762 -31.825 1.00 40.06 269 HIS A CA 1
ATOM 1972 C C . HIS A 1 269 ? 20.359 -5.123 -32.061 1.00 40.06 269 HIS A C 1
ATOM 1974 O O . HIS A 1 269 ? 20.650 -6.070 -31.329 1.00 40.06 269 HIS A O 1
ATOM 1980 N N . PRO A 1 270 ? 19.514 -5.270 -33.102 1.00 45.22 270 PRO A N 1
ATOM 1981 C CA . PRO A 1 270 ? 18.854 -6.535 -33.435 1.00 45.22 270 PRO A CA 1
ATOM 1982 C C . PRO A 1 270 ? 19.782 -7.603 -34.042 1.00 45.22 270 PRO A C 1
ATOM 1984 O O . PRO A 1 270 ? 19.320 -8.698 -34.348 1.00 45.22 270 PRO A O 1
ATOM 1987 N N . ASP A 1 271 ? 21.081 -7.330 -34.187 1.00 42.28 271 ASP A N 1
ATOM 1988 C CA . ASP A 1 271 ? 22.025 -8.215 -34.871 1.00 42.28 271 ASP A CA 1
ATOM 1989 C C . ASP A 1 271 ? 23.021 -8.857 -33.890 1.00 42.28 271 ASP A C 1
ATOM 1991 O O . ASP A 1 271 ? 24.194 -8.486 -33.808 1.00 42.28 271 ASP A O 1
ATOM 1995 N N . LYS A 1 272 ? 22.560 -9.876 -33.160 1.00 38.06 272 LYS A N 1
ATOM 1996 C CA . LYS A 1 272 ? 23.421 -10.987 -32.730 1.00 38.06 272 LYS A CA 1
ATOM 1997 C C . LYS A 1 272 ? 22.870 -12.269 -33.354 1.00 38.06 272 LYS A C 1
ATOM 1999 O O . LYS A 1 272 ? 21.865 -12.806 -32.897 1.00 38.06 272 LYS A O 1
ATOM 2004 N N . LEU A 1 273 ? 23.528 -12.634 -34.458 1.00 36.12 273 LEU A N 1
ATOM 2005 C CA . LEU A 1 273 ? 23.446 -13.888 -35.215 1.00 36.12 273 LEU A CA 1
ATOM 2006 C C . LEU A 1 273 ? 23.537 -15.132 -34.325 1.00 36.12 273 LEU A C 1
ATOM 2008 O O . LEU A 1 273 ? 24.323 -15.093 -33.350 1.00 36.12 273 LEU A O 1
#

Secondary structure (DSSP, 8-state):
-HHHHHHHHHTTTTT-TT--THHHHHHHHHHHHHHHHHH-S--B-TT-B-TT-B-TT-B-TT-B-TT-B-TT-B-TT-B-TT-B-TT-B-TT-B-TT-B-TT-B-TT-B-TT-B-TT-EESS--B-TT-B-TT-B-TT-EESS-B-TT-B-TT-B-TT-B-TT-B-TT-B-TT-B-TT-B-TT-B-TT-B-TT-B-TT-B-TT-B-TT-B-TT-B-TT-B-TT-B-TT-B-TT-B-TT-B-TT-B-TT-BS---TT-B---GGGTSTT-S---

Foldseek 3Di:
DVVVVVCVLCVVPPDDPDDDLAVSQVVVQVVLVVVCVPPDQEAEQDQHEQDQHEQDQHANANYEPDQYEDDQYECDNHEPALYEPDQYEPDLYEPDQYEQAQYEHDQYEQANYEPDCHEYPDNYEDDQYEQDQYEPDQYEHAAYEDHQYEHDQYEHAQHEQDQYELDQYEHHAYECAQYEQALHEPDQYAQDCYECAQYEQANYEDDLYEHALYECHLYEQHLYEHALYECANYHQANYEQANYHCHNYHRDDCVNHPNNPPVPPPVPDPDDD

pLDDT: mean 86.79, std 20.35, range [29.16, 98.94]